Protein AF-A0A948E5P0-F1 (afdb_monomer)

Mean predicted aligned error: 10.44 Å

Nearest PDB structures (foldseek):
  8j07-assembly1_3  TM=1.935E-01  e=1.846E+00  Homo sapiens
  7n6g-assembly1_3Q  TM=1.524E-01  e=2.863E+00  Chlamydomonas reinhardtii
  7n6g-assembly1_3X  TM=1.829E-01  e=3.892E+00  Chlamydomonas reinhardtii

Foldseek 3Di:
DPPPPCPPAQDPVLLLVLLVQLLVCVVVVDDNLVSLLVSLVVLPPDPSSVLVSVLSVQLSVCVVVVDQSLVSSCVRNVDDDPLQNLLSLLCVLQVRSSVSSVVSSVLVVVVVVLVVVLVVLVVQLVVLLVVLVVVLVVLVVVLVVVPDPPPDDPDVVVVCVVVVVVVVLVVVVVVVVVVPPDDDDDDLDQLVLLSVLLVLLLSLLSCVVSVHDSLVSLVVPLPPQDPPDCVPDSNNVSSVLSNQLSVQLNVCVVVVDQSLVSCVVSVHDPLLSVLSVVCSVVVNPSVSSNVSSVVSNVVSVVSSVVCSVPSVVSSVVVSVVSVVVSVCVRVVVVVVVVVVVD

Solvent-accessible surface area (backbone atoms only — not comparable to full-atom values): 18492 Å² total; per-residue (Å²): 137,85,77,80,86,69,77,83,75,74,56,71,65,63,53,52,55,44,49,49,51,32,22,52,37,33,65,74,69,41,52,75,64,59,23,47,54,54,40,28,62,72,28,59,85,44,80,60,28,42,57,46,24,57,30,44,54,52,21,48,54,36,42,75,72,68,43,56,66,62,58,22,46,39,72,48,60,56,79,72,59,66,55,57,54,50,16,47,52,28,12,70,62,56,71,47,47,28,61,33,36,45,54,35,47,53,52,50,47,55,55,51,50,54,54,49,53,54,56,56,62,46,48,60,37,49,54,51,41,52,49,40,50,51,52,41,53,50,52,53,60,68,48,52,79,74,59,77,83,72,84,69,67,89,45,70,63,58,60,46,48,54,56,42,48,54,49,47,50,53,49,48,46,57,46,51,73,57,62,80,69,83,79,88,91,68,79,89,48,57,33,70,42,22,43,50,53,12,50,57,29,35,53,46,11,49,35,36,65,25,71,43,55,68,70,55,52,55,64,76,57,58,70,76,81,63,94,60,62,67,92,76,39,92,46,43,68,53,51,50,53,50,42,50,35,45,54,42,30,53,55,32,44,75,70,71,44,53,70,42,57,15,34,57,77,42,66,52,58,69,70,56,40,56,36,40,48,55,14,69,75,69,69,43,52,24,59,34,29,36,50,50,10,51,53,29,38,51,52,14,52,53,38,43,50,51,49,62,65,51,45,51,63,49,35,50,52,53,30,51,50,51,49,54,52,40,48,55,65,50,46,55,59,53,51,52,58,61,63,67,73,113

Radius of gyration: 28.09 Å; Cα contacts (8 Å, |Δi|>4): 286; chains: 1; bounding box: 69×45×89 Å

Sequence (342 aa):
MKTNLFRKTIRAASWREWMGQWAELLQSGMSVLDALVLSSELQCSNRQGKLLHEKLQRTAVFIQAGQNLQTAFRASCGTLPMPLEVALLCAQANGDLGTALQEQLQRWHTTSTATQTLARSLIYPGVVLTMAICCWVFLHHVSSPHVGHTQSTFGMAELLLVSGGIAFFLLLFIRLSRKQKTGLHTRFLLPNKAWLASNFYHVIACELNAGIDLMHCLRYRAMPLGRLPGRLNPNHGMQNTLNLLVAHIQKNLKQGMSLVQAMQHAQAPQFLIRQCQLAEQTGNLAHCFLLASKVYEMHARTAQQRLQNILPPLALSISALALAMAYQFTLAPLYSNLTGLS

Structure (mmCIF, N/CA/C/O backbone):
data_AF-A0A948E5P0-F1
#
_entry.id   AF-A0A948E5P0-F1
#
loop_
_atom_site.group_PDB
_atom_site.id
_atom_site.type_symbol
_atom_site.label_atom_id
_atom_site.label_alt_id
_atom_site.label_comp_id
_atom_site.label_asym_id
_atom_site.label_entity_id
_atom_site.label_seq_id
_atom_site.pdbx_PDB_ins_code
_atom_site.Cartn_x
_atom_site.Cartn_y
_atom_site.Cartn_z
_atom_site.occupancy
_atom_site.B_iso_or_equiv
_atom_site.auth_seq_id
_atom_site.auth_comp_id
_atom_site.auth_asym_id
_atom_site.auth_atom_id
_atom_site.pdbx_PDB_model_num
ATOM 1 N N . MET A 1 1 ? -37.634 -10.985 -14.114 1.00 35.88 1 MET A N 1
ATOM 2 C CA . MET A 1 1 ? -36.847 -9.997 -13.338 1.00 35.88 1 MET A CA 1
ATOM 3 C C . MET A 1 1 ? -35.353 -10.243 -13.546 1.00 35.88 1 MET A C 1
ATOM 5 O O . MET A 1 1 ? -34.770 -11.059 -12.851 1.00 35.88 1 MET A O 1
ATOM 9 N N . LYS A 1 2 ? -34.738 -9.588 -14.541 1.00 30.56 2 LYS A N 1
ATOM 10 C CA . LYS A 1 2 ? -33.278 -9.571 -14.739 1.00 30.56 2 LYS A CA 1
ATOM 11 C C . LYS A 1 2 ? -32.750 -8.286 -14.098 1.00 30.56 2 LYS A C 1
ATOM 13 O O . LYS A 1 2 ? -32.833 -7.221 -14.702 1.00 30.56 2 LYS A O 1
ATOM 18 N N . THR A 1 3 ? -32.313 -8.351 -12.845 1.00 37.00 3 THR A N 1
ATOM 19 C CA . THR A 1 3 ? -31.730 -7.197 -12.150 1.00 37.00 3 THR A CA 1
ATOM 20 C C . THR A 1 3 ? -30.327 -6.942 -12.692 1.00 37.00 3 THR A C 1
ATOM 22 O O . THR A 1 3 ? -29.457 -7.809 -12.686 1.00 37.00 3 THR A O 1
ATOM 25 N N . ASN A 1 4 ? -30.133 -5.736 -13.222 1.00 32.09 4 ASN A N 1
ATOM 26 C CA . ASN A 1 4 ? -28.890 -5.249 -13.803 1.00 32.09 4 ASN A CA 1
ATOM 27 C C . ASN A 1 4 ? -27.702 -5.415 -12.834 1.00 32.09 4 ASN A C 1
ATOM 29 O O . ASN A 1 4 ? -27.494 -4.610 -11.930 1.00 32.09 4 ASN A O 1
ATOM 33 N N . LEU A 1 5 ? -26.888 -6.443 -13.079 1.00 35.19 5 LEU A N 1
ATOM 34 C CA . LEU A 1 5 ? -25.655 -6.816 -12.372 1.00 35.19 5 LEU A CA 1
ATOM 35 C C . LEU A 1 5 ? -24.455 -5.886 -12.655 1.00 35.19 5 LEU A C 1
ATOM 37 O O . LEU A 1 5 ? -23.305 -6.269 -12.453 1.00 35.19 5 LEU A O 1
ATOM 41 N N . PHE A 1 6 ? -24.690 -4.638 -13.061 1.00 38.44 6 PHE A N 1
ATOM 42 C CA . PHE A 1 6 ? -23.653 -3.606 -13.091 1.00 38.44 6 PHE A CA 1
ATOM 43 C C . PHE A 1 6 ? -23.805 -2.719 -11.862 1.00 38.44 6 PHE A C 1
ATOM 45 O O . PHE A 1 6 ? -24.362 -1.621 -11.918 1.00 38.44 6 PHE A O 1
ATOM 52 N N . ARG A 1 7 ? -23.294 -3.193 -10.722 1.00 49.81 7 ARG A N 1
ATOM 53 C CA . ARG A 1 7 ? -23.082 -2.338 -9.551 1.00 49.81 7 ARG A CA 1
ATOM 54 C C . ARG A 1 7 ? -22.160 -1.204 -10.012 1.00 49.81 7 ARG A C 1
ATOM 56 O O . ARG A 1 7 ? -20.975 -1.439 -10.219 1.00 49.81 7 ARG A O 1
ATOM 63 N N . LYS A 1 8 ? -22.699 -0.003 -10.256 1.00 59.06 8 LYS A N 1
ATOM 64 C CA . LYS A 1 8 ? -21.913 1.172 -10.666 1.00 59.06 8 LYS A CA 1
ATOM 65 C C . LYS A 1 8 ? -20.873 1.447 -9.578 1.00 59.06 8 LYS A C 1
ATOM 67 O O . LYS A 1 8 ? -21.200 1.964 -8.510 1.00 59.06 8 LYS A O 1
ATOM 72 N N . THR A 1 9 ? -19.636 1.027 -9.818 1.00 68.81 9 THR A N 1
ATOM 73 C CA . THR A 1 9 ? -18.517 1.215 -8.897 1.00 68.81 9 THR A CA 1
ATOM 74 C C . THR A 1 9 ? -18.029 2.654 -9.001 1.00 68.81 9 THR A C 1
ATOM 76 O O . THR A 1 9 ? -17.688 3.120 -10.089 1.00 68.81 9 THR A O 1
ATOM 79 N N . ILE A 1 10 ? -18.004 3.361 -7.875 1.00 81.50 10 ILE A N 1
ATOM 80 C CA . ILE A 1 10 ? -17.462 4.721 -7.778 1.00 81.50 10 ILE A CA 1
ATOM 81 C C . ILE A 1 10 ? -15.942 4.649 -7.984 1.00 81.50 10 ILE A C 1
ATOM 83 O O . ILE A 1 10 ? -15.297 3.725 -7.482 1.00 81.50 10 ILE A O 1
ATOM 87 N N . ARG A 1 11 ? -15.355 5.588 -8.742 1.00 85.38 11 ARG A N 1
ATOM 88 C CA . ARG A 1 11 ? -13.898 5.605 -8.952 1.00 85.38 11 ARG A CA 1
ATOM 89 C C . ARG A 1 11 ? -13.168 5.934 -7.652 1.00 85.38 11 ARG A C 1
ATOM 91 O O . ARG A 1 11 ? -13.631 6.724 -6.837 1.00 85.38 11 ARG A O 1
ATOM 98 N N . ALA A 1 12 ? -11.965 5.383 -7.526 1.00 85.50 12 ALA A N 1
ATOM 99 C CA . ALA A 1 12 ? -11.031 5.666 -6.438 1.00 85.50 12 ALA A CA 1
ATOM 100 C C . ALA A 1 12 ? -10.757 7.172 -6.239 1.00 85.50 12 ALA A C 1
ATOM 102 O O . ALA A 1 12 ? -10.634 7.621 -5.106 1.00 85.50 12 ALA A O 1
ATOM 103 N N . ALA A 1 13 ? -10.689 7.951 -7.327 1.00 86.56 13 ALA A N 1
ATOM 104 C CA . ALA A 1 13 ? -10.428 9.391 -7.262 1.00 86.56 13 ALA A CA 1
ATOM 105 C C . ALA A 1 13 ? -11.524 10.154 -6.497 1.00 86.56 13 ALA A C 1
ATOM 107 O O . ALA A 1 13 ? -11.196 10.869 -5.558 1.00 86.56 13 ALA A O 1
ATOM 108 N N . SER A 1 14 ? -12.800 9.915 -6.824 1.00 89.56 14 SER A N 1
ATOM 109 C CA . SER A 1 14 ? -13.938 10.569 -6.162 1.00 89.56 14 SER A CA 1
ATOM 110 C C . SER A 1 14 ? -14.024 10.222 -4.676 1.00 89.56 14 SER A C 1
ATOM 112 O O . SER A 1 14 ? -14.294 11.090 -3.857 1.00 89.56 14 SER A O 1
ATOM 114 N N . TRP A 1 15 ? -13.730 8.968 -4.313 1.00 91.50 15 TRP A N 1
ATOM 115 C CA . TRP A 1 15 ? -13.653 8.556 -2.908 1.00 91.50 15 TRP A CA 1
ATOM 116 C C . TRP A 1 15 ? -12.582 9.309 -2.129 1.00 91.50 15 TRP A C 1
ATOM 118 O O . TRP A 1 15 ? -12.829 9.717 -1.002 1.00 91.50 15 TRP A O 1
ATOM 128 N N . ARG A 1 16 ? -11.396 9.473 -2.717 1.00 91.75 16 ARG A N 1
ATOM 129 C CA . ARG A 1 16 ? -10.275 10.168 -2.082 1.00 91.75 16 ARG A CA 1
ATOM 130 C C . ARG A 1 16 ? -10.549 11.665 -1.931 1.00 91.75 16 ARG A C 1
ATOM 132 O O . ARG A 1 16 ? -10.252 12.217 -0.883 1.00 91.75 16 ARG A O 1
ATOM 139 N N . GLU A 1 17 ? -11.121 12.300 -2.953 1.00 91.25 17 GLU A N 1
ATOM 140 C CA . GLU A 1 17 ? -11.518 13.715 -2.903 1.00 91.25 17 GLU A CA 1
ATOM 141 C C . GLU A 1 17 ? -12.550 13.960 -1.797 1.00 91.25 17 GLU A C 1
ATOM 143 O O . GLU A 1 17 ? -12.335 14.809 -0.936 1.00 91.25 17 GLU A O 1
ATOM 148 N N . TRP A 1 18 ? -13.621 13.159 -1.767 1.00 94.25 18 TRP A N 1
ATOM 149 C CA . TRP A 1 18 ? -14.633 13.227 -0.711 1.00 94.25 18 TRP A CA 1
ATOM 150 C C . TRP A 1 18 ? -14.044 12.977 0.682 1.00 94.25 18 TRP A C 1
ATOM 152 O O . TRP A 1 18 ? -14.300 13.736 1.612 1.00 94.25 18 TRP A O 1
ATOM 162 N N . MET A 1 19 ? -13.240 11.919 0.826 1.00 94.69 19 MET A N 1
ATOM 163 C CA . MET A 1 19 ? -12.606 11.555 2.095 1.00 94.69 19 MET A CA 1
ATOM 164 C C . MET A 1 19 ? -11.737 12.695 2.637 1.00 94.69 19 MET A C 1
ATOM 166 O O . MET A 1 19 ? -11.706 12.893 3.846 1.00 94.69 19 MET A O 1
ATOM 170 N N . GLY A 1 20 ? -11.069 13.454 1.761 1.00 94.50 20 GLY A N 1
ATOM 171 C CA . GLY A 1 20 ? -10.296 14.639 2.141 1.00 94.50 20 GLY A CA 1
ATOM 172 C C . GLY A 1 20 ? -11.167 15.744 2.715 1.00 94.50 20 GLY A C 1
ATOM 173 O O . GLY A 1 20 ? -10.900 16.207 3.818 1.00 94.50 20 GLY A O 1
ATOM 174 N N . GLN A 1 21 ? -12.247 16.090 2.013 1.00 94.69 21 GLN A N 1
ATOM 175 C CA . GLN A 1 21 ? -13.214 17.091 2.477 1.00 94.69 21 GLN A CA 1
ATOM 176 C C . GLN A 1 21 ? -13.825 16.689 3.824 1.00 94.69 21 GLN A C 1
ATOM 178 O O . GLN A 1 21 ? -13.919 17.500 4.737 1.00 94.69 21 GLN A O 1
ATOM 183 N N . TRP A 1 22 ? -14.206 15.420 3.976 1.00 95.75 22 TRP A N 1
ATOM 184 C CA . TRP A 1 22 ? -14.780 14.925 5.223 1.00 95.75 22 TRP A CA 1
ATOM 185 C C . TRP A 1 22 ? -13.774 14.949 6.381 1.00 95.75 22 TRP A C 1
ATOM 187 O O . TRP A 1 22 ? -14.119 15.380 7.478 1.00 95.75 22 TRP A O 1
ATOM 197 N N . ALA A 1 23 ? -12.521 14.549 6.138 1.00 95.44 23 ALA A N 1
ATOM 198 C CA . ALA A 1 23 ? -11.463 14.589 7.146 1.00 95.44 23 ALA A CA 1
ATOM 199 C C . ALA A 1 23 ? -11.140 16.019 7.613 1.00 95.44 23 ALA A C 1
ATOM 201 O O . ALA A 1 23 ? -10.837 16.213 8.787 1.00 95.44 23 ALA A O 1
ATOM 202 N N . GLU A 1 24 ? -11.196 17.005 6.717 1.00 94.31 24 GLU A N 1
ATOM 203 C CA . GLU A 1 24 ? -10.949 18.418 7.032 1.00 94.31 24 GLU A CA 1
ATOM 204 C C . GLU A 1 24 ? -12.065 19.016 7.902 1.00 94.31 24 GLU A C 1
ATOM 206 O O . GLU A 1 24 ? -11.782 19.637 8.924 1.00 94.31 24 GLU A O 1
ATOM 211 N N . LEU A 1 25 ? -13.331 18.736 7.572 1.00 95.62 25 LEU A N 1
ATOM 212 C CA . LEU A 1 25 ? -14.488 19.154 8.378 1.00 95.62 25 LEU A CA 1
ATOM 213 C C . LEU A 1 25 ? -14.485 18.508 9.775 1.00 95.62 25 LEU A C 1
ATOM 215 O O . LEU A 1 25 ? -14.814 19.144 10.773 1.00 95.62 25 LEU A O 1
ATOM 219 N N . LEU A 1 26 ? -14.085 17.239 9.870 1.00 94.75 26 LEU A N 1
ATOM 220 C CA . LEU A 1 26 ? -13.931 16.566 11.163 1.00 94.75 26 LEU A CA 1
ATOM 221 C C . LEU A 1 26 ? -12.812 17.195 12.004 1.00 94.75 26 LEU A C 1
ATOM 223 O O . LEU A 1 26 ? -12.979 17.377 13.207 1.00 94.75 26 LEU A O 1
ATOM 227 N N . GLN A 1 27 ? -11.690 17.563 11.380 1.00 92.44 27 GLN A N 1
ATOM 228 C CA . GLN A 1 27 ? -10.587 18.252 12.060 1.00 92.44 27 GLN A CA 1
ATOM 229 C C . GLN A 1 27 ? -10.965 19.659 12.531 1.00 92.44 27 GLN A C 1
ATOM 231 O O . GLN A 1 27 ? -10.434 20.113 13.541 1.00 92.44 27 GLN A O 1
ATOM 236 N N . SER A 1 28 ? -11.908 20.335 11.864 1.00 94.44 28 SER A N 1
ATOM 237 C CA . SER A 1 28 ? -12.448 21.613 12.343 1.00 94.44 28 SER A CA 1
ATOM 238 C C . SER A 1 28 ? -13.422 21.465 13.521 1.00 94.44 28 SER A C 1
ATOM 240 O O . SER A 1 28 ? -14.040 22.446 13.926 1.00 94.44 28 SER A O 1
ATOM 242 N N . GLY A 1 29 ? -13.586 20.255 14.070 1.00 91.81 29 GLY A N 1
ATOM 243 C CA . GLY A 1 29 ? -14.429 19.981 15.234 1.00 91.81 29 GLY A CA 1
ATOM 244 C C . GLY A 1 29 ? -15.909 19.773 14.913 1.00 91.81 29 GLY A C 1
ATOM 245 O O . GLY A 1 29 ? -16.727 19.752 15.831 1.00 91.81 29 GLY A O 1
ATOM 246 N N . MET A 1 30 ? -16.283 19.618 13.636 1.00 94.44 30 MET A N 1
ATOM 247 C CA . MET A 1 30 ? -17.667 19.296 13.279 1.00 94.44 30 MET A CA 1
ATOM 248 C C . MET A 1 30 ? -18.040 17.879 13.722 1.00 94.44 30 MET A C 1
ATOM 250 O O . MET A 1 30 ? -17.213 16.964 13.716 1.00 94.44 30 MET A O 1
ATOM 254 N N . SER A 1 31 ? -19.319 17.676 14.049 1.00 93.25 31 SER A N 1
ATOM 255 C CA . SER A 1 31 ? -19.832 16.342 14.357 1.00 93.25 31 SER A CA 1
ATOM 256 C C . SER A 1 31 ? -19.718 15.415 13.139 1.00 93.25 31 SER A C 1
ATOM 258 O O . SER A 1 31 ? -19.781 15.853 11.987 1.00 93.25 31 SER A O 1
ATOM 260 N N . VAL A 1 32 ? -19.581 14.106 13.381 1.00 92.88 32 VAL A N 1
ATOM 261 C CA . VAL A 1 32 ? -19.418 13.104 12.310 1.00 92.88 32 VAL A CA 1
ATOM 262 C C . VAL A 1 32 ? -20.564 13.142 11.306 1.00 92.88 32 VAL A C 1
ATOM 264 O O . VAL A 1 32 ? -20.336 13.016 10.100 1.00 92.88 32 VAL A O 1
ATOM 267 N N . LEU A 1 33 ? -21.785 13.328 11.806 1.00 94.06 33 LEU A N 1
ATOM 268 C CA . LEU A 1 33 ? -22.988 13.375 10.993 1.00 94.06 33 LEU A CA 1
ATOM 269 C C . LEU A 1 33 ? -23.052 14.664 10.164 1.00 94.06 33 LEU A C 1
ATOM 271 O O . LEU A 1 33 ? -23.250 14.581 8.953 1.00 94.06 33 LEU A O 1
ATOM 275 N N . ASP A 1 34 ? -22.821 15.825 10.780 1.00 94.94 34 ASP A N 1
ATOM 276 C CA . ASP A 1 34 ? -22.897 17.119 10.087 1.00 94.94 34 ASP A CA 1
ATOM 277 C C . ASP A 1 34 ? -21.798 17.245 9.028 1.00 94.94 34 ASP A C 1
ATOM 279 O O . ASP A 1 34 ? -22.058 17.643 7.891 1.00 94.94 34 ASP A O 1
ATOM 283 N N . ALA A 1 35 ? -20.577 16.812 9.358 1.00 95.19 35 ALA A N 1
ATOM 284 C CA . ALA A 1 35 ? -19.467 16.751 8.413 1.00 95.19 35 ALA A CA 1
ATOM 285 C C . ALA A 1 35 ? -19.773 15.816 7.229 1.00 95.19 35 ALA A C 1
ATOM 287 O O . ALA A 1 35 ? -19.382 16.089 6.090 1.00 95.19 35 ALA A O 1
ATOM 288 N N . LEU A 1 36 ? -20.474 14.703 7.468 1.00 94.25 36 LEU A N 1
ATOM 289 C CA . LEU A 1 36 ? -20.851 13.755 6.419 1.00 94.25 36 LEU A CA 1
ATOM 290 C C . LEU A 1 36 ? -21.933 14.327 5.497 1.00 94.25 36 LEU A C 1
ATOM 292 O O . LEU A 1 36 ? -21.820 14.185 4.280 1.00 94.25 36 LEU A O 1
ATOM 296 N N . VAL A 1 37 ? -22.948 14.991 6.052 1.00 94.25 37 VAL A N 1
ATOM 297 C CA . VAL A 1 37 ? -24.002 15.644 5.262 1.00 94.25 37 VAL A CA 1
ATOM 298 C C . VAL A 1 37 ? -23.400 16.763 4.412 1.00 94.25 37 VAL A C 1
ATOM 300 O O . VAL A 1 37 ? -23.534 16.718 3.188 1.00 94.25 37 VAL A O 1
ATOM 303 N N . LEU A 1 38 ? -22.629 17.672 5.015 1.00 94.88 38 LEU A N 1
ATOM 304 C CA . LEU A 1 38 ? -22.013 18.797 4.307 1.00 94.88 38 LEU A CA 1
ATOM 305 C C . LEU A 1 38 ? -21.035 18.321 3.221 1.00 94.88 38 LEU A C 1
ATOM 307 O O . LEU A 1 38 ? -21.136 18.732 2.066 1.00 94.88 38 LEU A O 1
ATOM 311 N N . SER A 1 39 ? -20.131 17.384 3.538 1.00 93.56 39 SER A N 1
ATOM 312 C CA . SER A 1 39 ? -19.211 16.826 2.531 1.00 93.56 39 SER A CA 1
ATOM 313 C C . SER A 1 39 ? -19.936 16.083 1.406 1.00 93.56 39 SER A C 1
ATOM 315 O O . SER A 1 39 ? -19.437 16.035 0.280 1.00 93.56 39 SER A O 1
ATOM 317 N N . SER A 1 40 ? -21.116 15.513 1.672 1.00 92.06 40 SER A N 1
ATOM 318 C CA . SER A 1 40 ? -21.929 14.890 0.631 1.00 92.06 40 SER A CA 1
ATOM 319 C C . SER A 1 40 ? -22.537 15.924 -0.317 1.00 92.06 40 SER A C 1
ATOM 321 O O . SER A 1 40 ? -22.598 15.664 -1.517 1.00 92.06 40 SER A O 1
ATOM 323 N N . GLU A 1 41 ? -22.972 17.090 0.168 1.00 91.25 41 GLU A N 1
ATOM 324 C CA . GLU A 1 41 ? -23.563 18.155 -0.658 1.00 91.25 41 GLU A CA 1
ATOM 325 C C . GLU A 1 41 ? -22.544 18.740 -1.644 1.00 91.25 41 GLU A C 1
ATOM 327 O O . GLU A 1 41 ? -22.861 18.970 -2.816 1.00 91.25 41 GLU A O 1
ATOM 332 N N . LEU A 1 42 ? -21.282 18.852 -1.219 1.00 88.25 42 LEU A N 1
ATOM 333 C CA . LEU A 1 42 ? -20.172 19.302 -2.065 1.00 88.25 42 LEU A CA 1
ATOM 334 C C . LEU A 1 42 ? -19.905 18.377 -3.276 1.00 88.25 42 LEU A C 1
ATOM 336 O O . LEU A 1 42 ? -19.283 18.795 -4.253 1.00 88.25 42 LEU A O 1
ATOM 340 N N . GLN A 1 43 ? -20.397 17.131 -3.271 1.00 85.25 43 GLN A N 1
ATOM 341 C CA . GLN A 1 43 ? -20.165 16.137 -4.334 1.00 85.25 43 GLN A CA 1
ATOM 342 C C . GLN A 1 43 ? -21.106 16.272 -5.554 1.00 85.25 43 GLN A C 1
ATOM 344 O O . GLN A 1 43 ? -21.029 15.470 -6.488 1.00 85.25 43 GLN A O 1
ATOM 349 N N . CYS A 1 44 ? -21.991 17.271 -5.617 1.00 74.88 44 CYS A N 1
ATOM 350 C CA . CYS A 1 44 ? -23.066 17.320 -6.624 1.00 74.88 44 CYS A CA 1
ATOM 351 C C . CYS A 1 44 ? -22.634 17.618 -8.078 1.00 74.88 4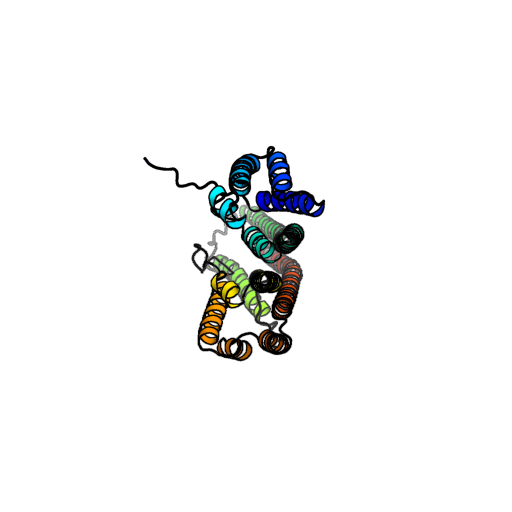4 CYS A C 1
ATOM 353 O O . CYS A 1 44 ? -23.425 17.411 -9.003 1.00 74.88 44 CYS A O 1
ATOM 355 N N . SER A 1 45 ? -21.397 18.072 -8.311 1.00 76.81 45 SER A N 1
ATOM 356 C CA . SER A 1 45 ? -20.941 18.525 -9.638 1.00 76.81 45 SER A CA 1
ATOM 357 C C . SER A 1 45 ? -20.825 17.392 -10.672 1.00 76.81 45 SER A C 1
ATOM 359 O O . SER A 1 45 ? -21.273 17.516 -11.813 1.00 76.81 45 SER A O 1
ATOM 361 N N . ASN A 1 46 ? -20.277 16.236 -10.282 1.00 82.19 46 ASN A N 1
ATOM 362 C CA . ASN A 1 46 ? -19.938 15.162 -11.221 1.00 82.19 46 ASN A CA 1
ATOM 363 C C . ASN A 1 46 ? -20.943 13.994 -11.160 1.00 82.19 46 ASN A C 1
ATOM 365 O O . ASN A 1 46 ? -21.486 13.687 -10.101 1.00 82.19 46 ASN A O 1
ATOM 369 N N . ARG A 1 47 ? -21.149 13.250 -12.261 1.00 83.75 47 ARG A N 1
ATOM 370 C CA . ARG A 1 47 ? -22.077 12.092 -12.308 1.00 83.75 47 ARG A CA 1
ATOM 371 C C . ARG A 1 47 ? -21.749 11.030 -11.251 1.00 83.75 47 ARG A C 1
ATOM 373 O O . ARG A 1 47 ? -22.652 10.391 -10.719 1.00 83.75 47 ARG A O 1
ATOM 380 N N . GLN A 1 48 ? -20.462 10.826 -10.967 1.00 83.62 48 GLN A N 1
ATOM 381 C CA . GLN A 1 48 ? -20.014 9.907 -9.914 1.00 83.62 48 GLN A CA 1
ATOM 382 C C . GLN A 1 48 ? -20.199 10.485 -8.510 1.00 83.62 48 GLN A C 1
ATOM 384 O O . GLN A 1 48 ? -20.534 9.732 -7.601 1.00 83.62 48 GLN A O 1
ATOM 389 N N . GLY A 1 49 ? -20.038 11.800 -8.362 1.00 84.25 49 GLY A N 1
ATOM 390 C CA . GLY A 1 49 ? -20.287 12.509 -7.113 1.00 84.25 49 GLY A CA 1
ATOM 391 C C . GLY A 1 49 ? -21.770 12.499 -6.736 1.00 84.25 49 GLY A C 1
ATOM 392 O O . GLY A 1 49 ? -22.090 12.189 -5.600 1.00 84.25 49 GLY A O 1
ATOM 393 N N . LYS A 1 50 ? -22.691 12.642 -7.703 1.00 86.81 50 LYS A N 1
ATOM 394 C CA . LYS A 1 50 ? -24.141 12.470 -7.471 1.00 86.81 50 LYS A CA 1
ATOM 395 C C . LYS A 1 50 ? -24.501 11.075 -6.939 1.00 86.81 50 LYS A C 1
ATOM 397 O O . LYS A 1 50 ? -25.296 10.951 -6.016 1.00 86.81 50 LYS A O 1
ATOM 402 N N . LEU A 1 51 ? -23.887 10.020 -7.489 1.00 88.25 51 LEU A N 1
ATOM 403 C CA . LEU A 1 51 ? -24.070 8.648 -6.991 1.00 88.25 51 LEU A CA 1
ATOM 404 C C . LEU A 1 51 ? -23.492 8.467 -5.578 1.00 88.25 51 LEU A C 1
ATOM 406 O O . LEU A 1 51 ? -24.035 7.703 -4.782 1.00 88.25 51 LEU A O 1
ATOM 410 N N . LEU A 1 52 ? -22.360 9.115 -5.291 1.00 88.81 52 LEU A N 1
ATOM 411 C CA . LEU A 1 52 ? -21.745 9.082 -3.969 1.00 88.81 52 LEU A CA 1
ATOM 412 C C . LEU A 1 52 ? -22.614 9.837 -2.953 1.00 88.81 52 LEU A C 1
ATOM 414 O O . LEU A 1 52 ? -22.919 9.271 -1.913 1.00 88.81 52 LEU A O 1
ATOM 418 N N . HIS A 1 53 ? -23.087 11.035 -3.293 1.00 91.50 53 HIS A N 1
ATOM 419 C CA . HIS A 1 53 ? -24.012 11.845 -2.501 1.00 91.50 53 HIS A CA 1
ATOM 420 C C . HIS A 1 53 ? -25.252 11.048 -2.078 1.00 91.50 53 HIS A C 1
ATOM 422 O O . HIS A 1 53 ? -25.519 10.930 -0.887 1.00 91.50 53 HIS A O 1
ATOM 428 N N . GLU A 1 54 ? -25.940 10.397 -3.022 1.00 91.06 54 GLU A N 1
ATOM 429 C CA . GLU A 1 54 ? -27.121 9.573 -2.722 1.00 91.06 54 GLU A CA 1
ATOM 430 C C . GLU A 1 54 ? -26.809 8.462 -1.701 1.00 91.06 54 GLU A C 1
ATOM 432 O O . GLU A 1 54 ? -27.578 8.197 -0.776 1.00 91.06 54 GLU A O 1
ATOM 437 N N . LYS A 1 55 ? -25.653 7.804 -1.838 1.00 91.94 55 LYS A N 1
ATOM 438 C CA . LYS A 1 55 ? -25.227 6.753 -0.906 1.00 91.94 55 LYS A CA 1
ATOM 439 C C . LYS A 1 55 ? -24.820 7.306 0.458 1.00 91.94 55 LYS A C 1
ATOM 441 O O . LYS A 1 55 ? -25.082 6.660 1.472 1.00 91.94 55 LYS A O 1
ATOM 446 N N . LEU A 1 56 ? -24.183 8.470 0.499 1.00 92.94 56 LEU A N 1
ATOM 447 C CA . LEU A 1 56 ? -23.790 9.130 1.740 1.00 92.94 56 LEU A CA 1
ATOM 448 C C . LEU A 1 56 ? -25.011 9.632 2.506 1.00 92.94 56 LEU A C 1
ATOM 450 O O . LEU A 1 56 ? -25.099 9.364 3.696 1.00 92.94 56 LEU A O 1
ATOM 454 N N . GLN A 1 57 ? -26.007 10.217 1.838 1.00 93.25 57 GLN A N 1
ATOM 455 C CA . GLN A 1 57 ? -27.271 10.596 2.478 1.00 93.25 57 GLN A CA 1
ATOM 456 C C . GLN A 1 57 ? -27.975 9.395 3.119 1.00 93.25 57 GLN A C 1
ATOM 458 O O . GLN A 1 57 ? -28.388 9.461 4.273 1.00 93.25 57 GLN A O 1
ATOM 463 N N . ARG A 1 58 ? -28.036 8.248 2.428 1.00 92.94 58 ARG A N 1
ATOM 464 C CA . ARG A 1 58 ? -28.552 7.002 3.028 1.00 92.94 58 ARG A CA 1
ATOM 465 C C . ARG A 1 58 ? -27.731 6.562 4.242 1.00 92.94 58 ARG A C 1
ATOM 467 O O . ARG A 1 58 ? -28.285 6.088 5.226 1.00 92.94 58 ARG A O 1
ATOM 474 N N . THR A 1 59 ? -26.413 6.741 4.184 1.00 93.94 59 THR A N 1
ATOM 475 C CA . THR A 1 59 ? -25.515 6.447 5.309 1.00 93.94 59 THR A CA 1
ATOM 476 C C . THR A 1 59 ? -25.794 7.373 6.493 1.00 93.94 59 THR A C 1
ATOM 478 O O . THR A 1 59 ? -25.849 6.886 7.617 1.00 93.94 59 THR A O 1
ATOM 481 N N . ALA A 1 60 ? -26.055 8.662 6.254 1.00 94.12 60 ALA A N 1
ATOM 482 C CA . ALA A 1 60 ? -26.443 9.622 7.285 1.00 94.12 60 ALA A CA 1
ATOM 483 C C . ALA A 1 60 ? -27.717 9.177 8.018 1.00 94.12 60 ALA A C 1
ATOM 485 O O . ALA A 1 60 ? -27.739 9.173 9.244 1.00 94.12 60 ALA A O 1
ATOM 486 N N . VAL A 1 61 ? -28.731 8.707 7.281 1.00 95.00 61 VAL A N 1
ATOM 487 C CA . VAL A 1 61 ? -29.979 8.178 7.863 1.00 95.00 61 VAL A CA 1
ATOM 488 C C . VAL A 1 61 ? -29.711 6.967 8.765 1.00 95.00 61 VAL A C 1
ATOM 490 O O . VAL A 1 61 ? -30.255 6.879 9.862 1.00 95.00 61 VAL A O 1
ATOM 493 N N . PHE A 1 62 ? -28.839 6.041 8.352 1.00 94.12 62 PHE A N 1
ATOM 494 C CA . PHE A 1 62 ? -28.482 4.887 9.187 1.00 94.12 62 PHE A CA 1
ATOM 495 C C . PHE A 1 62 ? -27.696 5.272 10.446 1.00 94.12 62 PHE A C 1
ATOM 497 O O . PHE A 1 62 ? -27.912 4.679 11.501 1.00 94.12 62 PHE A O 1
ATOM 504 N N . ILE A 1 63 ? -26.812 6.269 10.352 1.00 93.94 63 ILE A N 1
ATOM 505 C CA . ILE A 1 63 ? -26.070 6.792 11.508 1.00 93.94 63 ILE A CA 1
ATOM 506 C C . ILE A 1 63 ? -27.026 7.503 12.475 1.00 93.94 63 ILE A C 1
ATOM 508 O O . ILE A 1 63 ? -26.950 7.271 13.677 1.00 93.94 63 ILE A O 1
ATOM 512 N N . GLN A 1 64 ? -27.968 8.306 11.965 1.00 93.81 64 GLN A N 1
ATOM 513 C CA . GLN A 1 64 ? -29.026 8.941 12.767 1.00 93.81 64 GLN A CA 1
ATOM 514 C C . GLN A 1 64 ? -29.903 7.911 13.485 1.00 93.81 64 GLN A C 1
ATOM 516 O O . GLN A 1 64 ? -30.308 8.132 14.621 1.00 93.81 64 GLN A O 1
ATOM 521 N N . ALA A 1 65 ? -30.145 6.759 12.855 1.00 93.69 65 ALA A N 1
ATOM 522 C CA . ALA A 1 65 ? -30.849 5.632 13.463 1.00 93.69 65 ALA A CA 1
ATOM 523 C C . ALA A 1 65 ? -30.021 4.873 14.527 1.00 93.69 65 ALA A C 1
ATOM 525 O O . ALA A 1 65 ? -30.487 3.863 15.051 1.00 93.69 65 ALA A O 1
ATOM 526 N N . GLY A 1 66 ? -28.798 5.318 14.838 1.00 91.62 66 GLY A N 1
ATOM 527 C CA . GLY A 1 66 ? -27.938 4.734 15.869 1.00 91.62 66 GLY A CA 1
ATOM 528 C C . GLY A 1 66 ? -27.114 3.527 15.413 1.00 91.62 66 GLY A C 1
ATOM 529 O O . GLY A 1 66 ? -26.543 2.825 16.247 1.00 91.62 66 GLY A O 1
ATOM 530 N N . GLN A 1 67 ? -27.031 3.247 14.107 1.00 92.19 67 GLN A N 1
ATOM 531 C CA . GLN A 1 67 ? -26.167 2.172 13.618 1.00 92.19 67 GLN A CA 1
ATOM 532 C C . GLN A 1 67 ? -24.687 2.546 13.735 1.00 92.19 67 GLN A C 1
ATOM 534 O O . GLN A 1 67 ? -24.291 3.697 13.556 1.00 92.19 67 GLN A O 1
ATOM 539 N N . ASN A 1 68 ? -23.841 1.535 13.942 1.00 91.88 68 ASN A N 1
ATOM 540 C CA . ASN A 1 68 ? -22.395 1.706 13.880 1.00 91.88 68 ASN A CA 1
ATOM 541 C C . ASN A 1 68 ? -21.980 2.223 12.490 1.00 91.88 68 ASN A C 1
ATOM 543 O O . ASN A 1 68 ? -22.386 1.672 11.459 1.00 91.88 68 ASN A O 1
ATOM 547 N N . LEU A 1 69 ? -21.114 3.237 12.482 1.00 90.19 69 LEU A N 1
ATOM 548 C CA . LEU A 1 69 ? -20.539 3.879 11.306 1.00 90.19 69 LEU A CA 1
ATOM 549 C C . LEU A 1 69 ? -20.087 2.869 10.237 1.00 90.19 69 LEU A C 1
ATOM 551 O O . LEU A 1 69 ? -20.498 2.962 9.081 1.00 90.19 69 LEU A O 1
ATOM 555 N N . GLN A 1 70 ? -19.325 1.837 10.611 1.00 90.69 70 GLN A N 1
ATOM 556 C CA . GLN A 1 70 ? -18.868 0.816 9.660 1.00 90.69 70 GLN A CA 1
ATOM 557 C C . GLN A 1 70 ? -20.018 0.073 8.978 1.00 90.69 70 GLN A C 1
ATOM 559 O O . GLN A 1 70 ? -20.005 -0.152 7.763 1.00 90.69 70 GLN A O 1
ATOM 564 N N . THR A 1 71 ? -21.013 -0.330 9.769 1.00 90.62 71 THR A N 1
ATOM 565 C CA . THR A 1 71 ? -22.166 -1.091 9.282 1.00 90.62 71 THR A CA 1
ATOM 566 C C . THR A 1 71 ? -23.062 -0.234 8.395 1.00 90.62 71 THR A C 1
ATOM 568 O O . THR A 1 71 ? -23.454 -0.696 7.323 1.00 90.62 71 THR A O 1
ATOM 571 N N . ALA A 1 72 ? -23.268 1.035 8.759 1.00 93.19 72 ALA A N 1
ATOM 572 C CA . ALA A 1 72 ? -24.014 2.008 7.967 1.00 93.19 72 ALA A CA 1
ATOM 573 C C . ALA A 1 72 ? -23.366 2.224 6.587 1.00 93.19 72 ALA A C 1
ATOM 575 O O . ALA A 1 72 ? -24.034 2.154 5.551 1.00 93.19 72 ALA A O 1
ATOM 576 N N . PHE A 1 73 ? -22.039 2.402 6.546 1.00 92.62 73 PHE A N 1
ATOM 577 C CA . PHE A 1 73 ? -21.301 2.558 5.290 1.00 92.62 73 PHE A CA 1
ATOM 578 C C . PHE A 1 73 ? -21.365 1.300 4.416 1.00 92.62 73 PHE A C 1
ATOM 580 O O . PHE A 1 73 ? -21.543 1.399 3.197 1.00 92.62 73 PHE A O 1
ATOM 587 N N . ARG A 1 74 ? -21.251 0.102 5.005 1.00 89.69 74 ARG A N 1
ATOM 588 C CA . ARG A 1 74 ? -21.381 -1.156 4.250 1.00 89.69 74 ARG A CA 1
ATOM 589 C C . ARG A 1 74 ? -22.796 -1.368 3.711 1.00 89.69 74 ARG A C 1
ATOM 591 O O . ARG A 1 74 ? -22.921 -1.822 2.573 1.00 89.69 74 ARG A O 1
ATOM 598 N N . ALA A 1 75 ? -23.831 -1.005 4.468 1.00 89.88 75 ALA A N 1
ATOM 599 C CA . ALA A 1 75 ? -25.225 -1.119 4.041 1.00 89.88 75 ALA A CA 1
ATOM 600 C C . ALA A 1 75 ? -25.525 -0.233 2.817 1.00 89.88 75 ALA A C 1
ATOM 602 O O . ALA A 1 75 ? -26.077 -0.710 1.824 1.00 89.88 75 ALA A O 1
ATOM 603 N N . SER A 1 76 ? -25.088 1.029 2.838 1.00 88.69 76 SER A N 1
ATOM 604 C CA . SER A 1 76 ? -25.358 1.987 1.756 1.00 88.69 76 SER A CA 1
ATOM 605 C C . SER A 1 76 ? -24.439 1.823 0.543 1.00 88.69 76 SER A C 1
ATOM 607 O O . SER A 1 76 ? -24.882 1.843 -0.611 1.00 88.69 76 SER A O 1
ATOM 609 N N . CYS A 1 77 ? -23.130 1.684 0.775 1.00 83.62 77 CYS A N 1
ATOM 610 C CA . CYS A 1 77 ? -22.128 1.724 -0.292 1.00 83.62 77 CYS A CA 1
ATOM 611 C C . CYS A 1 77 ? -21.770 0.338 -0.827 1.00 83.62 77 CYS A C 1
ATOM 613 O O . CYS A 1 77 ? -21.389 0.216 -2.002 1.00 83.62 77 CYS A O 1
ATOM 615 N N . GLY A 1 78 ? -21.934 -0.704 -0.009 1.00 82.75 78 GLY A N 1
ATOM 616 C CA . GLY A 1 78 ? -21.591 -2.074 -0.349 1.00 82.75 78 GLY A CA 1
ATOM 617 C C . GLY A 1 78 ? -20.097 -2.357 -0.252 1.00 82.75 78 GLY A C 1
ATOM 618 O O . GLY A 1 78 ? -19.615 -2.844 0.760 1.00 82.75 78 GLY A O 1
ATOM 619 N N . THR A 1 79 ? -19.368 -2.099 -1.340 1.00 81.81 79 THR A N 1
ATOM 620 C CA . THR A 1 79 ? -17.905 -2.249 -1.393 1.00 81.81 79 THR A CA 1
ATOM 621 C C . THR A 1 79 ? -17.246 -0.920 -1.059 1.00 81.81 79 THR A C 1
ATOM 623 O O . THR A 1 79 ? -17.365 0.029 -1.840 1.00 81.81 79 THR A O 1
ATOM 626 N N . LEU A 1 80 ? -16.551 -0.865 0.073 1.00 85.56 80 LEU A N 1
ATOM 627 C CA . LEU A 1 80 ? -15.807 0.310 0.512 1.00 85.56 80 LEU A CA 1
ATOM 628 C C . LEU A 1 80 ? -14.359 0.249 -0.001 1.00 85.56 80 LEU A C 1
ATOM 630 O O . LEU A 1 80 ? -13.797 -0.842 -0.122 1.00 85.56 80 LEU A O 1
ATOM 634 N N . PRO A 1 81 ? -13.736 1.396 -0.321 1.00 88.56 81 PRO A N 1
ATOM 635 C CA . PRO A 1 81 ? -12.293 1.457 -0.500 1.00 88.56 81 PRO A CA 1
ATOM 636 C C . PRO A 1 81 ? -11.589 1.060 0.795 1.00 88.56 81 PRO A C 1
ATOM 638 O O . PRO A 1 81 ? -11.963 1.519 1.872 1.00 88.56 81 PRO A O 1
ATOM 641 N N . MET A 1 82 ? -10.525 0.272 0.671 1.00 86.56 82 MET A N 1
ATOM 642 C CA . MET A 1 82 ? -9.770 -0.216 1.824 1.00 86.56 82 MET A CA 1
ATOM 643 C C . MET A 1 82 ? -9.288 0.908 2.769 1.00 86.56 82 MET A C 1
ATOM 645 O O . MET A 1 82 ? -9.527 0.768 3.961 1.00 86.56 82 MET A O 1
ATOM 649 N N . PRO A 1 83 ? -8.745 2.057 2.304 1.00 89.81 83 PRO A N 1
ATOM 650 C CA . PRO A 1 83 ? -8.330 3.135 3.213 1.00 89.81 83 PRO A CA 1
ATOM 651 C C . PRO A 1 83 ? -9.473 3.692 4.079 1.00 89.81 83 PRO A C 1
ATOM 653 O O . PRO A 1 83 ? -9.263 4.008 5.245 1.00 89.81 83 PRO A O 1
ATOM 656 N N . LEU A 1 84 ? -10.695 3.764 3.535 1.00 92.88 84 LEU A N 1
ATOM 657 C CA . LEU A 1 84 ? -11.872 4.214 4.283 1.00 92.88 84 LEU A CA 1
ATOM 658 C C . LEU A 1 84 ? -12.261 3.190 5.345 1.00 92.88 84 LEU A C 1
ATOM 660 O O . LEU A 1 84 ? -12.491 3.541 6.492 1.00 92.88 84 LEU A O 1
ATOM 664 N N . GLU A 1 85 ? -12.327 1.918 4.964 1.00 91.06 85 GLU A N 1
ATOM 665 C CA . GLU A 1 85 ? -12.709 0.840 5.874 1.00 91.06 85 GLU A CA 1
ATOM 666 C C . GLU A 1 85 ? -11.779 0.751 7.091 1.00 91.06 85 GLU A C 1
ATOM 668 O O . GLU A 1 85 ? -12.249 0.602 8.217 1.00 91.06 85 GLU A O 1
ATOM 673 N N . VAL A 1 86 ? -10.474 0.912 6.864 1.00 90.31 86 VAL A N 1
ATOM 674 C CA . VAL A 1 86 ? -9.456 0.966 7.919 1.00 90.31 86 VAL A CA 1
ATOM 675 C C . VAL A 1 86 ? -9.684 2.160 8.829 1.00 90.31 86 VAL A C 1
ATOM 677 O O . VAL A 1 86 ? -9.731 1.989 10.042 1.00 90.31 86 VAL A O 1
ATOM 680 N N . ALA A 1 87 ? -9.832 3.357 8.255 1.00 93.12 87 ALA A N 1
ATOM 681 C CA . ALA A 1 87 ? -10.029 4.570 9.035 1.00 93.12 87 ALA A CA 1
ATOM 682 C C . ALA A 1 87 ? -11.266 4.449 9.931 1.00 93.12 87 ALA A C 1
ATOM 684 O O . ALA A 1 87 ? -11.187 4.739 11.117 1.00 93.12 87 ALA A O 1
ATOM 685 N N . LEU A 1 88 ? -12.377 3.928 9.398 1.00 93.38 88 LEU A N 1
ATOM 686 C CA . LEU A 1 88 ? -13.598 3.689 10.169 1.00 93.38 88 LEU A CA 1
ATOM 687 C C . LEU A 1 88 ? -13.389 2.670 11.301 1.00 93.38 88 LEU A C 1
ATOM 689 O O . LEU A 1 88 ? -13.975 2.822 12.366 1.00 93.38 88 LEU A O 1
ATOM 693 N N . LEU A 1 89 ? -12.578 1.628 11.081 1.00 91.31 89 LEU A N 1
ATOM 694 C CA . LEU A 1 89 ? -12.259 0.616 12.098 1.00 91.31 89 LEU A CA 1
ATOM 695 C C . LEU A 1 89 ? -11.423 1.194 13.235 1.00 91.31 89 LEU A C 1
ATOM 697 O O . LEU A 1 89 ? -11.784 1.046 14.399 1.00 91.31 89 LEU A O 1
ATOM 701 N N . CYS A 1 90 ? -10.336 1.877 12.886 1.00 91.00 90 CYS A N 1
ATOM 702 C CA . CYS A 1 90 ? -9.453 2.520 13.849 1.00 91.00 90 CYS A CA 1
ATOM 703 C C . CYS A 1 90 ? -10.195 3.609 14.634 1.00 91.00 90 CYS A C 1
ATOM 705 O O . CYS A 1 90 ? -10.073 3.679 15.852 1.00 91.00 90 CYS A O 1
ATOM 707 N N . ALA A 1 91 ? -11.018 4.408 13.955 1.00 92.12 91 ALA A N 1
ATOM 708 C CA . ALA A 1 91 ? -11.814 5.460 14.572 1.00 92.12 91 ALA A CA 1
ATOM 709 C C . ALA A 1 91 ? -12.875 4.926 15.534 1.00 92.12 91 ALA A C 1
ATOM 711 O O . ALA A 1 91 ? -13.119 5.525 16.574 1.00 92.12 91 ALA A O 1
ATOM 712 N N . GLN A 1 92 ? -13.508 3.797 15.211 1.00 91.50 92 GLN A N 1
ATOM 713 C CA . GLN A 1 92 ? -14.496 3.201 16.102 1.00 91.50 92 GLN A CA 1
ATOM 714 C C . GLN A 1 92 ? -13.856 2.705 17.408 1.00 91.50 92 GLN A C 1
ATOM 716 O O . GLN A 1 92 ? -14.485 2.781 18.459 1.00 91.50 92 GLN A O 1
ATOM 721 N N . ALA A 1 93 ? -12.625 2.194 17.341 1.00 89.88 93 ALA A N 1
ATOM 722 C CA . ALA A 1 93 ? -11.907 1.707 18.514 1.00 89.88 93 ALA A CA 1
ATOM 723 C C . ALA A 1 93 ? -11.271 2.845 19.335 1.00 89.88 93 ALA A C 1
ATOM 725 O O . ALA A 1 93 ? -11.349 2.823 20.559 1.00 89.88 93 ALA A O 1
ATOM 726 N N . ASN A 1 94 ? -10.687 3.850 18.672 1.00 88.19 94 ASN A N 1
ATOM 727 C CA . ASN A 1 94 ? -9.901 4.910 19.317 1.00 88.19 94 ASN A CA 1
ATOM 728 C C . ASN A 1 94 ? -10.652 6.248 19.488 1.00 88.19 94 ASN A C 1
ATOM 730 O O . ASN A 1 94 ? -10.126 7.185 20.077 1.00 88.19 94 ASN A O 1
ATOM 734 N N . GLY A 1 95 ? -11.859 6.381 18.933 1.00 88.31 95 GLY A N 1
ATOM 735 C CA . GLY A 1 95 ? -12.700 7.582 19.028 1.00 88.31 95 GLY A CA 1
ATOM 736 C C . GLY A 1 95 ? -12.299 8.755 18.125 1.00 88.31 95 GLY A C 1
ATOM 737 O O . GLY A 1 95 ? -13.091 9.678 17.956 1.00 88.31 95 GLY A O 1
ATOM 738 N N . ASP A 1 96 ? -11.118 8.724 17.503 1.00 90.25 96 ASP A N 1
ATOM 739 C CA . ASP A 1 96 ? -10.629 9.801 16.638 1.00 90.25 96 ASP A CA 1
ATOM 740 C C . ASP A 1 96 ? -10.706 9.425 15.151 1.00 90.25 96 ASP A C 1
ATOM 742 O O . ASP A 1 96 ? -9.853 8.731 14.591 1.00 90.25 96 ASP A O 1
ATOM 746 N N . LEU A 1 97 ? -11.780 9.879 14.505 1.00 93.62 97 LEU A N 1
ATOM 747 C CA . LEU A 1 97 ? -12.030 9.640 13.086 1.00 93.62 97 LEU A CA 1
ATOM 748 C C . LEU A 1 97 ? -11.267 10.597 12.170 1.00 93.62 97 LEU A C 1
ATOM 750 O O . LEU A 1 97 ? -10.859 10.195 11.078 1.00 93.62 97 LEU A O 1
ATOM 754 N N . GLY A 1 98 ? -11.081 11.847 12.596 1.00 92.50 98 GLY A N 1
ATOM 755 C CA . GLY A 1 98 ? -10.442 12.878 11.782 1.00 92.50 98 GLY A CA 1
ATOM 756 C C . GLY A 1 98 ? -8.995 12.511 11.469 1.00 92.50 98 GLY A C 1
ATOM 757 O O . GLY A 1 98 ? -8.607 12.471 10.297 1.00 92.50 98 GLY A O 1
ATOM 758 N N . THR A 1 99 ? -8.221 12.153 12.499 1.00 92.25 99 THR A N 1
ATOM 759 C CA . THR A 1 99 ? -6.811 11.775 12.319 1.00 92.25 99 THR A CA 1
ATOM 760 C C . THR A 1 99 ? -6.662 10.443 11.588 1.00 92.25 99 THR A C 1
ATOM 762 O O . THR A 1 99 ? -5.827 10.337 10.687 1.00 92.25 99 THR A O 1
ATOM 765 N N . ALA A 1 100 ? -7.517 9.454 11.875 1.00 92.88 100 ALA A N 1
ATOM 766 C CA . ALA A 1 100 ? -7.502 8.164 11.184 1.00 92.88 100 ALA A CA 1
ATOM 767 C C . ALA A 1 100 ? -7.763 8.314 9.674 1.00 92.88 100 ALA A C 1
ATOM 769 O O . ALA A 1 100 ? -7.078 7.696 8.854 1.00 92.88 100 ALA A O 1
ATOM 770 N N . LEU A 1 101 ? -8.723 9.159 9.279 1.00 94.56 101 LEU A N 1
ATOM 771 C CA . LEU A 1 101 ? -8.975 9.454 7.867 1.00 94.56 101 LEU A CA 1
ATOM 772 C C . LEU A 1 101 ? -7.800 10.185 7.225 1.00 94.56 101 LEU A C 1
ATOM 774 O O . LEU A 1 101 ? -7.411 9.837 6.111 1.00 94.56 101 LEU A O 1
ATOM 778 N N . GLN A 1 102 ? -7.219 11.169 7.912 1.00 94.44 102 GLN A N 1
ATOM 779 C CA . GLN A 1 102 ? -6.098 11.943 7.387 1.00 94.44 102 GLN A CA 1
ATOM 780 C C . GLN A 1 102 ? -4.846 11.081 7.187 1.00 94.44 102 GLN A C 1
ATOM 782 O O . GLN A 1 102 ? -4.202 11.180 6.141 1.00 94.44 102 GLN A O 1
ATOM 787 N N . GLU A 1 103 ? -4.539 10.181 8.126 1.00 92.69 103 GLU A N 1
ATOM 788 C CA . GLU A 1 103 ? -3.432 9.228 8.006 1.00 92.69 103 GLU A CA 1
ATOM 789 C C . GLU A 1 103 ? -3.628 8.313 6.786 1.00 92.69 103 GLU A C 1
ATOM 791 O O . GLU A 1 103 ? -2.741 8.191 5.930 1.00 92.69 103 GLU A O 1
ATOM 796 N N . GLN A 1 104 ? -4.821 7.724 6.645 1.00 93.75 104 GLN A N 1
ATOM 797 C CA . GLN A 1 104 ? -5.137 6.854 5.510 1.00 93.75 104 GLN A CA 1
ATOM 798 C C . GLN A 1 104 ? -5.169 7.617 4.178 1.00 93.75 104 GLN A C 1
ATOM 800 O O . GLN A 1 104 ? -4.744 7.088 3.145 1.00 93.75 104 GLN A O 1
ATOM 805 N N . LEU A 1 105 ? -5.607 8.875 4.181 1.00 94.50 105 LEU A N 1
ATOM 806 C CA . LEU A 1 105 ? -5.601 9.735 3.005 1.00 94.50 105 LEU A CA 1
ATOM 807 C C . LEU A 1 105 ? -4.175 10.095 2.591 1.00 94.50 105 LEU A C 1
ATOM 809 O O . LEU A 1 105 ? -3.827 9.935 1.419 1.00 94.50 105 LEU A O 1
ATOM 813 N N . GLN A 1 106 ? -3.313 10.485 3.532 1.00 93.94 106 GLN A N 1
ATOM 814 C CA . GLN A 1 106 ? -1.899 10.746 3.265 1.00 93.94 106 GLN A CA 1
ATOM 815 C C . GLN A 1 106 ? -1.218 9.505 2.680 1.00 93.94 106 GLN A C 1
ATOM 817 O O . GLN A 1 106 ? -0.489 9.598 1.687 1.00 93.94 106 GLN A O 1
ATOM 822 N N . ARG A 1 107 ? -1.516 8.321 3.224 1.00 92.31 107 ARG A N 1
ATOM 823 C CA . ARG A 1 107 ? -1.034 7.040 2.698 1.00 92.31 107 ARG A CA 1
ATOM 824 C C . ARG A 1 107 ? -1.535 6.752 1.280 1.00 92.31 107 ARG A C 1
ATOM 826 O O . ARG A 1 107 ? -0.792 6.273 0.415 1.00 92.31 107 ARG A O 1
ATOM 833 N N . TRP A 1 108 ? -2.797 7.055 1.001 1.00 91.38 108 TRP A N 1
ATOM 834 C CA . TRP A 1 108 ? -3.357 6.910 -0.339 1.00 91.38 108 TRP A CA 1
ATOM 835 C C . TRP A 1 108 ? -2.720 7.900 -1.327 1.00 91.38 108 TRP A C 1
ATOM 837 O O . TRP A 1 108 ? -2.413 7.550 -2.472 1.00 91.38 108 TRP A O 1
ATOM 847 N N . HIS A 1 109 ? -2.435 9.124 -0.888 1.00 92.19 109 HIS A N 1
ATOM 848 C CA . HIS A 1 109 ? -1.708 10.099 -1.690 1.00 92.19 109 HIS A CA 1
ATOM 849 C C . HIS A 1 109 ? -0.300 9.610 -2.025 1.00 92.19 109 HIS A C 1
ATOM 851 O O . HIS A 1 109 ? 0.017 9.544 -3.210 1.00 92.19 109 HIS A O 1
ATOM 857 N N . THR A 1 110 ? 0.505 9.182 -1.049 1.00 90.44 110 THR A N 1
ATOM 858 C CA . THR A 1 110 ? 1.886 8.718 -1.297 1.00 90.44 110 THR A CA 1
ATOM 859 C C . THR A 1 110 ? 1.952 7.524 -2.249 1.00 90.44 110 THR A C 1
ATOM 861 O O . THR A 1 110 ? 2.774 7.495 -3.163 1.00 90.44 110 THR A O 1
ATOM 864 N N . THR A 1 111 ? 1.048 6.558 -2.096 1.00 86.25 111 THR A N 1
ATOM 865 C CA . THR A 1 111 ? 0.978 5.386 -2.983 1.00 86.25 111 THR A CA 1
ATOM 866 C C . THR A 1 111 ? 0.519 5.757 -4.397 1.00 86.25 111 THR A C 1
ATOM 868 O O . THR A 1 111 ? 1.087 5.286 -5.385 1.00 86.25 111 THR A O 1
ATOM 871 N N . SER A 1 112 ? -0.478 6.637 -4.528 1.00 84.75 112 SER A N 1
ATOM 872 C CA . SER A 1 112 ? -0.961 7.084 -5.840 1.00 84.75 112 SER A CA 1
ATOM 873 C C . SER A 1 112 ? 0.073 7.938 -6.579 1.00 84.75 112 SER A C 1
ATOM 875 O O . SER A 1 112 ? 0.329 7.693 -7.759 1.00 84.75 112 SER A O 1
ATOM 877 N N . THR A 1 113 ? 0.747 8.868 -5.900 1.00 86.19 113 THR A N 1
ATOM 878 C CA . THR A 1 113 ? 1.797 9.695 -6.508 1.00 86.19 113 THR A CA 1
ATOM 879 C C . THR A 1 113 ? 3.007 8.858 -6.899 1.00 86.19 113 THR A C 1
ATOM 881 O O . THR A 1 113 ? 3.563 9.079 -7.973 1.00 86.19 113 THR A O 1
ATOM 884 N N . ALA A 1 114 ? 3.374 7.838 -6.117 1.00 79.31 114 ALA A N 1
ATOM 885 C CA . ALA A 1 114 ? 4.426 6.890 -6.478 1.00 79.31 114 ALA A CA 1
ATOM 886 C C . ALA A 1 114 ? 4.134 6.182 -7.812 1.00 79.31 114 ALA A C 1
ATOM 888 O O . ALA A 1 114 ? 4.985 6.125 -8.700 1.00 79.31 114 ALA A O 1
ATOM 889 N N . THR A 1 115 ? 2.902 5.707 -8.007 1.00 78.62 115 THR A N 1
ATOM 890 C CA . THR A 1 115 ? 2.514 5.071 -9.279 1.00 78.62 115 THR A CA 1
ATOM 891 C C . THR A 1 115 ? 2.466 6.059 -10.445 1.00 78.62 115 THR A C 1
ATOM 893 O O . THR A 1 115 ? 2.932 5.745 -11.539 1.00 78.62 115 THR A O 1
ATOM 896 N N . GLN A 1 116 ? 1.965 7.275 -10.219 1.00 80.75 116 GLN A N 1
ATOM 897 C CA . GLN A 1 116 ? 1.890 8.312 -11.250 1.00 80.75 116 GLN A CA 1
ATOM 898 C C . GLN A 1 116 ? 3.268 8.824 -11.667 1.00 80.75 116 GLN A C 1
ATOM 900 O O . GLN A 1 116 ? 3.504 9.049 -12.847 1.00 80.75 116 GLN A O 1
ATOM 905 N N . THR A 1 117 ? 4.189 9.000 -10.723 1.00 79.81 117 THR A N 1
ATOM 906 C CA . THR A 1 117 ? 5.563 9.438 -11.008 1.00 79.81 117 THR A CA 1
ATOM 907 C C . THR A 1 117 ? 6.328 8.383 -11.800 1.00 79.81 117 THR A C 1
ATOM 909 O O . THR A 1 117 ? 7.032 8.734 -12.744 1.00 79.81 117 THR A O 1
ATOM 912 N N . LEU A 1 118 ? 6.132 7.093 -11.502 1.00 75.31 118 LEU A N 1
ATOM 913 C CA . LEU A 1 118 ? 6.618 5.998 -12.348 1.00 75.31 118 LEU A CA 1
ATOM 914 C C . LEU A 1 118 ? 6.023 6.064 -13.763 1.00 75.31 118 LEU A C 1
ATOM 916 O O . LEU A 1 118 ? 6.767 6.034 -14.742 1.00 75.31 118 LEU A O 1
ATOM 920 N N . ALA A 1 119 ? 4.702 6.218 -13.883 1.00 71.00 119 ALA A N 1
ATOM 921 C CA . ALA A 1 119 ? 4.035 6.320 -15.182 1.00 71.00 119 ALA A CA 1
ATOM 922 C C . ALA A 1 119 ? 4.516 7.533 -15.999 1.00 71.00 119 ALA A C 1
ATOM 924 O O . ALA A 1 119 ? 4.774 7.412 -17.191 1.00 71.00 119 ALA A O 1
ATOM 925 N N . ARG A 1 120 ? 4.707 8.691 -15.360 1.00 73.00 120 ARG A N 1
ATOM 926 C CA . ARG A 1 120 ? 5.218 9.906 -16.012 1.00 73.00 120 ARG A CA 1
ATOM 927 C C . ARG A 1 120 ? 6.669 9.754 -16.459 1.00 73.00 120 ARG A C 1
ATOM 929 O O . ARG A 1 120 ? 7.002 10.172 -17.561 1.00 73.00 120 ARG A O 1
ATOM 936 N N . SER A 1 121 ? 7.512 9.095 -15.661 1.00 74.06 121 SER A N 1
ATOM 937 C CA . SER A 1 121 ? 8.907 8.825 -16.044 1.00 74.06 121 SER A CA 1
ATOM 938 C C . SER A 1 121 ? 9.048 7.893 -17.254 1.00 74.06 121 SER A C 1
ATOM 940 O O . SER A 1 121 ? 10.088 7.897 -17.901 1.00 74.06 121 SER A O 1
ATOM 942 N N . LEU A 1 122 ? 8.001 7.129 -17.592 1.00 69.94 122 LEU A N 1
ATOM 943 C CA . LEU A 1 122 ? 7.956 6.265 -18.776 1.00 69.94 122 LEU A CA 1
ATOM 944 C C . LEU A 1 122 ? 7.604 7.015 -20.067 1.00 69.94 122 LEU A C 1
ATOM 946 O O . LEU A 1 122 ? 7.854 6.490 -21.150 1.00 69.94 122 LEU A O 1
ATOM 950 N N . ILE A 1 123 ? 7.056 8.232 -19.972 1.00 74.81 123 ILE A N 1
ATOM 951 C CA . ILE A 1 123 ? 6.655 9.017 -21.146 1.00 74.81 123 ILE A CA 1
ATOM 952 C C . ILE A 1 123 ? 7.883 9.371 -21.988 1.00 74.81 123 ILE A C 1
ATOM 954 O O . ILE A 1 123 ? 7.865 9.157 -23.195 1.00 74.81 123 ILE A O 1
ATOM 958 N N . TYR A 1 124 ? 8.965 9.848 -21.362 1.00 77.19 124 TYR A N 1
ATOM 959 C CA . TYR A 1 124 ? 10.181 10.248 -22.079 1.00 77.19 124 TYR A CA 1
ATOM 960 C C . TYR A 1 124 ? 10.831 9.084 -22.857 1.00 77.19 124 TYR A C 1
ATOM 962 O O . TYR A 1 124 ? 10.964 9.208 -24.076 1.00 77.19 124 TYR A O 1
ATOM 970 N N . PRO A 1 125 ? 11.155 7.929 -22.229 1.00 77.38 125 PRO A N 1
ATOM 971 C CA . PRO A 1 125 ? 11.600 6.737 -22.950 1.00 77.38 125 PRO A CA 1
ATOM 972 C C . PRO A 1 125 ? 10.655 6.322 -24.075 1.00 77.38 125 PRO A C 1
ATOM 974 O O . PRO A 1 125 ? 11.116 5.981 -25.159 1.00 77.38 125 PRO A O 1
ATOM 977 N N . GLY A 1 126 ? 9.342 6.369 -23.825 1.00 73.50 126 GLY A N 1
ATOM 978 C CA . GLY A 1 126 ? 8.326 6.026 -24.814 1.00 73.50 126 GLY A CA 1
ATOM 979 C C . GLY A 1 126 ? 8.412 6.908 -26.056 1.00 73.50 126 GLY A C 1
ATOM 980 O O . GLY A 1 126 ? 8.529 6.380 -27.153 1.00 73.50 126 GLY A O 1
ATOM 981 N N . VAL A 1 127 ? 8.431 8.232 -25.883 1.00 77.44 127 VAL A N 1
ATOM 982 C CA . VAL A 1 127 ? 8.495 9.200 -26.992 1.00 77.44 127 VAL A CA 1
ATOM 983 C C . VAL A 1 127 ? 9.790 9.063 -27.797 1.00 77.44 127 VAL A C 1
ATOM 985 O O . VAL A 1 127 ? 9.754 9.084 -29.026 1.00 77.44 127 VAL A O 1
ATOM 988 N N . VAL A 1 128 ? 10.937 8.897 -27.132 1.00 81.25 128 VAL A N 1
ATOM 989 C CA . VAL A 1 128 ? 12.231 8.735 -27.822 1.00 81.25 128 VAL A CA 1
ATOM 990 C C . VAL A 1 128 ? 12.260 7.434 -28.623 1.00 81.25 128 VAL A C 1
ATOM 992 O O . VAL A 1 128 ? 12.690 7.424 -29.774 1.00 81.25 128 VAL A O 1
ATOM 995 N N . LEU A 1 129 ? 11.756 6.341 -28.048 1.00 76.38 129 LEU A N 1
ATOM 996 C CA . LEU A 1 129 ? 11.712 5.041 -28.713 1.00 76.38 129 LEU A CA 1
ATOM 997 C C . LEU A 1 129 ? 10.729 5.066 -29.897 1.00 76.38 129 LEU A C 1
ATOM 999 O O . LEU A 1 129 ? 11.070 4.581 -30.974 1.00 76.38 129 LEU A O 1
ATOM 1003 N N . THR A 1 130 ? 9.561 5.708 -29.761 1.00 76.12 130 THR A N 1
ATOM 1004 C CA . THR A 1 130 ? 8.632 5.886 -30.891 1.00 76.12 130 THR A CA 1
ATOM 1005 C C . THR A 1 130 ? 9.232 6.760 -31.987 1.00 76.12 130 THR A C 1
ATOM 1007 O O . THR A 1 130 ? 9.075 6.437 -33.159 1.00 76.12 130 THR A O 1
ATOM 1010 N N . MET A 1 131 ? 9.959 7.825 -31.632 1.00 78.50 131 MET A N 1
ATOM 1011 C CA . MET A 1 131 ? 10.653 8.676 -32.604 1.00 78.50 131 MET A CA 1
ATOM 1012 C C . MET A 1 131 ? 11.734 7.896 -33.363 1.00 78.50 131 MET A C 1
ATOM 1014 O O . MET A 1 131 ? 11.809 7.985 -34.586 1.00 78.50 131 MET A O 1
ATOM 1018 N N . ALA A 1 132 ? 12.529 7.086 -32.660 1.00 76.25 132 ALA A N 1
ATOM 1019 C CA . ALA A 1 132 ? 13.550 6.241 -33.273 1.00 76.25 132 ALA A CA 1
ATOM 1020 C C . ALA A 1 132 ? 12.941 5.208 -34.235 1.00 76.25 132 ALA A C 1
ATOM 1022 O O . ALA A 1 132 ? 13.447 5.032 -35.341 1.00 76.25 132 ALA A O 1
ATOM 1023 N N . ILE A 1 133 ? 11.821 4.577 -33.856 1.00 74.56 133 ILE A N 1
ATOM 1024 C CA . ILE A 1 133 ? 11.084 3.660 -34.738 1.00 74.56 133 ILE A CA 1
ATOM 1025 C C . ILE A 1 133 ? 10.533 4.405 -35.960 1.00 74.56 133 ILE A C 1
ATOM 1027 O O . ILE A 1 133 ? 10.705 3.927 -37.077 1.00 74.56 133 ILE A O 1
ATOM 1031 N N . CYS A 1 134 ? 9.909 5.575 -35.784 1.00 73.38 134 CYS A N 1
ATOM 1032 C CA . CYS A 1 134 ? 9.424 6.385 -36.908 1.00 73.38 134 CYS A CA 1
ATOM 1033 C C . CYS A 1 134 ? 10.555 6.753 -37.875 1.00 73.38 134 CYS A C 1
ATOM 1035 O O . CYS A 1 134 ? 10.384 6.632 -39.085 1.00 73.38 134 CYS A O 1
ATOM 1037 N N . CYS A 1 135 ? 11.713 7.161 -37.350 1.00 80.00 135 CYS A N 1
ATOM 1038 C CA . CYS A 1 135 ? 12.892 7.467 -38.156 1.00 80.00 135 CYS A CA 1
ATOM 1039 C C . CYS A 1 135 ? 13.369 6.237 -38.942 1.00 80.00 135 CYS A C 1
ATOM 1041 O O . CYS A 1 135 ? 13.601 6.333 -40.145 1.00 80.00 135 CYS A O 1
ATOM 1043 N N . TRP A 1 136 ? 13.436 5.073 -38.290 1.00 77.19 136 TRP A N 1
ATOM 1044 C CA . TRP A 1 136 ? 13.796 3.809 -38.933 1.00 77.19 136 TRP A CA 1
ATOM 1045 C C . TRP A 1 136 ? 12.828 3.437 -40.072 1.00 77.19 136 TRP A C 1
ATOM 1047 O O . TRP A 1 136 ? 13.274 3.151 -41.182 1.00 77.19 136 TRP A O 1
ATOM 1057 N N . VAL A 1 137 ? 11.509 3.516 -39.842 1.00 73.62 137 VAL A N 1
ATOM 1058 C CA . VAL A 1 137 ? 10.482 3.234 -40.867 1.00 73.62 137 VAL A CA 1
ATOM 1059 C C . VAL A 1 137 ? 10.564 4.220 -42.035 1.00 73.62 137 VAL A C 1
ATOM 1061 O O . VAL A 1 137 ? 10.476 3.813 -43.192 1.00 73.62 137 VAL A O 1
ATOM 1064 N N . PHE A 1 138 ? 10.748 5.512 -41.752 1.00 76.62 138 PHE A N 1
ATOM 1065 C CA . PHE A 1 138 ? 10.865 6.543 -42.782 1.00 76.62 138 PHE A CA 1
ATOM 1066 C C . PHE A 1 138 ? 12.087 6.316 -43.677 1.00 76.62 138 PHE A C 1
ATOM 1068 O O . PHE A 1 138 ? 11.961 6.304 -44.900 1.00 76.62 138 PHE A O 1
ATOM 1075 N N . LEU A 1 139 ? 13.254 6.073 -43.071 1.00 76.06 139 LEU A N 1
ATOM 1076 C CA . LEU A 1 139 ? 14.489 5.776 -43.796 1.00 76.06 139 LEU A CA 1
ATOM 1077 C C . LEU A 1 139 ? 14.337 4.548 -44.700 1.00 76.06 139 LEU A C 1
ATOM 1079 O O . LEU A 1 139 ? 14.762 4.584 -45.853 1.00 76.06 139 LEU A O 1
ATOM 1083 N N . HIS A 1 140 ? 13.673 3.502 -44.208 1.00 70.75 140 HIS A N 1
ATOM 1084 C CA . HIS A 1 140 ? 13.370 2.308 -44.991 1.00 70.75 140 HIS A CA 1
ATOM 1085 C C . HIS A 1 140 ? 12.431 2.596 -46.179 1.00 70.75 140 HIS A C 1
ATOM 1087 O O . HIS A 1 140 ? 12.615 2.068 -47.275 1.00 70.75 140 HIS A O 1
ATOM 1093 N N . HIS A 1 141 ? 11.410 3.437 -45.997 1.00 70.50 141 HIS A N 1
ATOM 1094 C CA . HIS A 1 141 ? 10.482 3.773 -47.081 1.00 70.50 141 HIS A CA 1
ATOM 1095 C C . HIS A 1 141 ? 11.137 4.647 -48.165 1.00 70.50 141 HIS A C 1
ATOM 1097 O O . HIS A 1 141 ? 10.801 4.517 -49.340 1.00 70.50 141 HIS A O 1
ATOM 1103 N N . VAL A 1 142 ? 12.072 5.530 -47.797 1.00 72.25 142 VAL A N 1
ATOM 1104 C CA . VAL A 1 142 ? 12.805 6.388 -48.748 1.00 72.25 142 VAL A CA 1
ATOM 1105 C C . VAL A 1 142 ? 13.885 5.615 -49.512 1.00 72.25 142 VAL A C 1
ATOM 1107 O O . VAL A 1 142 ? 14.134 5.914 -50.682 1.00 72.25 142 VAL A O 1
ATOM 1110 N N . SER A 1 143 ? 14.503 4.599 -48.902 1.00 66.69 143 SER A N 1
ATOM 1111 C CA . SER A 1 143 ? 15.478 3.751 -49.599 1.00 66.69 143 SER A CA 1
ATOM 1112 C C . SER A 1 143 ? 14.821 2.785 -50.596 1.00 66.69 143 SER A C 1
ATOM 1114 O O . SER A 1 143 ? 15.396 2.520 -51.650 1.00 66.69 143 SER A O 1
ATOM 1116 N N . SER A 1 144 ? 13.598 2.311 -50.323 1.00 60.19 144 SER A N 1
ATOM 1117 C CA . SER A 1 144 ? 12.886 1.333 -51.163 1.00 60.19 144 SER A CA 1
ATOM 1118 C C . SER A 1 144 ? 12.675 1.713 -52.645 1.00 60.19 144 SER A C 1
ATOM 1120 O O . SER A 1 144 ? 12.850 0.822 -53.474 1.00 60.19 144 SER A O 1
ATOM 1122 N N . PRO A 1 145 ? 12.302 2.947 -53.046 1.00 54.81 145 PRO A N 1
ATOM 1123 C CA . PRO A 1 145 ? 12.043 3.256 -54.457 1.00 54.81 145 PRO A CA 1
ATOM 1124 C C . PRO A 1 145 ? 13.299 3.276 -55.344 1.00 54.81 145 PRO A C 1
ATOM 1126 O O . PRO A 1 145 ? 13.166 3.216 -56.561 1.00 54.81 145 PRO A O 1
ATOM 1129 N N . HIS A 1 146 ? 14.508 3.322 -54.769 1.00 53.09 146 HIS A N 1
ATOM 1130 C CA . HIS A 1 146 ? 15.769 3.265 -55.526 1.00 53.09 146 HIS A CA 1
ATOM 1131 C C . HIS A 1 146 ? 16.257 1.827 -55.779 1.00 53.09 146 HIS A C 1
ATOM 1133 O O . HIS A 1 146 ? 17.236 1.627 -56.494 1.00 53.09 146 HIS A O 1
ATOM 1139 N N . VAL A 1 147 ? 15.571 0.817 -55.231 1.00 52.53 147 VAL A N 1
ATOM 1140 C CA . VAL A 1 147 ? 15.833 -0.611 -55.484 1.00 52.53 147 VAL A CA 1
ATOM 1141 C C . VAL A 1 147 ? 15.022 -1.058 -56.707 1.00 52.53 147 VAL A C 1
ATOM 1143 O O . VAL A 1 147 ? 14.184 -1.957 -56.657 1.00 52.53 147 VAL A O 1
ATOM 1146 N N . G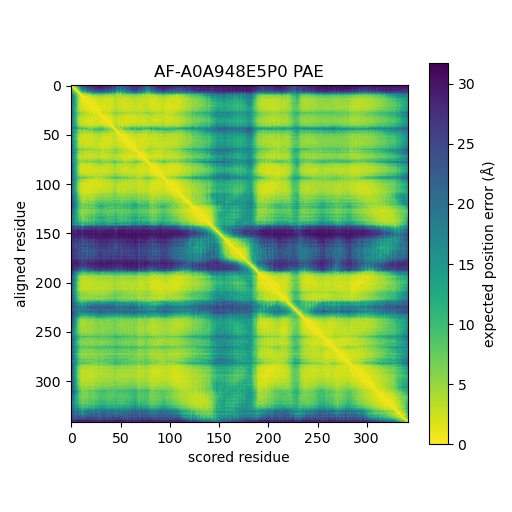LY A 1 148 ? 15.229 -0.377 -57.832 1.00 47.50 148 GLY A N 1
ATOM 1147 C CA . GLY A 1 148 ? 14.784 -0.865 -59.130 1.00 47.50 148 GLY A CA 1
ATOM 1148 C C . GLY A 1 148 ? 15.719 -1.991 -59.569 1.00 47.50 148 GLY A C 1
ATOM 1149 O O . GLY A 1 148 ? 16.845 -1.721 -59.958 1.00 47.50 148 GLY A O 1
ATOM 1150 N N . HIS A 1 149 ? 15.240 -3.235 -59.511 1.00 45.59 149 HIS A N 1
ATOM 1151 C CA . HIS A 1 149 ? 15.822 -4.454 -60.109 1.00 45.59 149 HIS A CA 1
ATOM 1152 C C . HIS A 1 149 ? 16.744 -5.373 -59.292 1.00 45.59 149 HIS A C 1
ATOM 1154 O O . HIS A 1 149 ? 17.045 -6.459 -59.780 1.00 45.59 149 HIS A O 1
ATOM 1160 N N . THR A 1 150 ? 17.053 -5.104 -58.024 1.00 45.19 150 THR A N 1
ATOM 1161 C CA . THR A 1 150 ? 17.548 -6.155 -57.104 1.00 45.19 150 THR A CA 1
ATOM 1162 C C . THR A 1 150 ? 16.440 -6.618 -56.163 1.00 45.19 150 THR A C 1
ATOM 1164 O O . THR A 1 150 ? 16.512 -6.522 -54.942 1.00 45.19 150 THR A O 1
ATOM 1167 N N . GLN A 1 151 ? 15.383 -7.180 -56.761 1.00 50.28 151 GLN A N 1
ATOM 1168 C CA . GLN A 1 151 ? 14.498 -8.118 -56.071 1.00 50.28 151 GLN A CA 1
ATOM 1169 C C . GLN A 1 151 ? 15.281 -9.405 -55.781 1.00 50.28 151 GLN A C 1
ATOM 1171 O O . GLN A 1 151 ? 15.139 -10.416 -56.459 1.00 50.28 151 GLN A O 1
ATOM 1176 N N . SER A 1 152 ? 16.102 -9.387 -54.742 1.00 44.56 152 SER A N 1
ATOM 1177 C CA . SER A 1 152 ? 16.406 -10.606 -54.009 1.00 44.56 152 SER A CA 1
ATOM 1178 C C . SER A 1 152 ? 15.837 -10.413 -52.621 1.00 44.56 152 SER A C 1
ATOM 1180 O O . SER A 1 152 ? 16.473 -9.820 -51.759 1.00 44.56 152 SER A O 1
ATOM 1182 N N . THR A 1 153 ? 14.578 -10.835 -52.500 1.00 46.41 153 THR A N 1
ATOM 1183 C CA . THR A 1 153 ? 13.984 -11.439 -51.309 1.00 46.41 153 THR A CA 1
ATOM 1184 C C . THR A 1 153 ? 14.524 -10.866 -50.005 1.00 46.41 153 THR A C 1
ATOM 1186 O O . THR A 1 153 ? 15.605 -11.257 -49.577 1.00 46.41 153 THR A O 1
ATOM 1189 N N . PHE A 1 154 ? 13.742 -10.013 -49.331 1.00 52.25 154 PHE A N 1
ATOM 1190 C CA . PHE A 1 154 ? 13.907 -9.804 -47.891 1.00 52.25 154 PHE A CA 1
ATOM 1191 C C . PHE A 1 154 ? 14.031 -11.184 -47.241 1.00 52.25 154 PHE A C 1
ATOM 1193 O O . PHE A 1 154 ? 13.050 -11.920 -47.112 1.00 52.25 154 PHE A O 1
ATOM 1200 N N . GLY A 1 155 ? 15.262 -11.590 -46.943 1.00 50.31 155 GLY A N 1
ATOM 1201 C CA . GLY A 1 155 ? 15.526 -12.921 -46.447 1.00 50.31 155 GLY A CA 1
ATOM 1202 C C . GLY A 1 155 ? 14.883 -13.016 -45.078 1.00 50.31 155 GLY A C 1
ATOM 1203 O O . GLY A 1 155 ? 15.079 -12.135 -44.240 1.00 50.31 155 GLY A O 1
ATOM 1204 N N . MET A 1 156 ? 14.176 -14.113 -44.805 1.00 52.75 156 MET A N 1
ATOM 1205 C CA . MET A 1 156 ? 13.751 -14.450 -43.440 1.00 52.75 156 MET A CA 1
ATOM 1206 C C . MET A 1 156 ? 14.914 -14.309 -42.435 1.00 52.75 156 MET A C 1
ATOM 1208 O O . MET A 1 156 ? 14.684 -13.988 -41.276 1.00 52.75 156 MET A O 1
ATOM 1212 N N . ALA A 1 157 ? 16.162 -14.469 -42.893 1.00 52.47 157 ALA A N 1
ATOM 1213 C CA . ALA A 1 157 ? 17.389 -14.231 -42.138 1.00 52.47 157 ALA A CA 1
ATOM 1214 C C . ALA A 1 157 ? 17.575 -12.782 -41.640 1.00 52.47 157 ALA A C 1
ATOM 1216 O O . ALA A 1 157 ? 17.965 -12.602 -40.490 1.00 52.47 157 ALA A O 1
ATOM 1217 N N . GLU A 1 158 ? 17.274 -11.752 -42.437 1.00 55.00 158 GLU A N 1
ATOM 1218 C CA . GLU A 1 158 ? 17.418 -10.354 -41.997 1.00 55.00 158 GLU A CA 1
ATOM 1219 C C . GLU A 1 158 ? 16.317 -9.960 -41.007 1.00 55.00 158 GLU A C 1
ATOM 1221 O O . GLU A 1 158 ? 16.581 -9.315 -39.992 1.00 55.00 158 GLU A O 1
ATOM 1226 N N . LEU A 1 159 ? 15.092 -10.450 -41.221 1.00 54.44 159 LEU A N 1
ATOM 1227 C CA . LEU A 1 159 ? 13.967 -10.256 -40.301 1.00 54.44 159 LEU A CA 1
ATOM 1228 C C . LEU A 1 159 ? 14.192 -11.008 -38.967 1.00 54.44 159 LEU A C 1
ATOM 1230 O O . LEU A 1 159 ? 13.850 -10.504 -37.891 1.00 54.44 159 LEU A O 1
ATOM 1234 N N . LEU A 1 160 ? 14.851 -12.174 -39.011 1.00 57.88 160 LEU A N 1
ATOM 1235 C CA . LEU A 1 160 ? 15.330 -12.917 -37.837 1.00 57.88 160 LEU A CA 1
ATOM 1236 C C . LEU A 1 160 ? 16.533 -12.253 -37.148 1.00 57.88 160 LEU A C 1
ATOM 1238 O O . LEU A 1 160 ? 16.628 -12.328 -35.928 1.00 57.88 160 LEU A O 1
ATOM 1242 N N . LEU A 1 161 ? 17.423 -11.570 -37.873 1.00 57.88 161 LEU A N 1
ATOM 1243 C CA . LEU A 1 161 ? 18.538 -10.809 -37.289 1.00 57.88 161 LEU A CA 1
ATOM 1244 C C . LEU A 1 161 ? 18.062 -9.533 -36.590 1.00 57.88 161 LEU A C 1
ATOM 1246 O O . LEU A 1 161 ? 18.546 -9.226 -35.504 1.00 57.88 161 LEU A O 1
ATOM 1250 N N . VAL A 1 162 ? 17.082 -8.821 -37.154 1.00 55.66 162 VAL A N 1
ATOM 1251 C CA . VAL A 1 162 ? 16.479 -7.635 -36.521 1.00 55.66 162 VAL A CA 1
ATOM 1252 C C . VAL A 1 162 ? 15.711 -8.037 -35.261 1.00 55.66 162 VAL A C 1
ATOM 1254 O O . VAL A 1 162 ? 15.969 -7.517 -34.173 1.00 55.66 162 VAL A O 1
ATOM 1257 N N . SER A 1 163 ? 14.805 -9.014 -35.372 1.00 57.66 163 SER A N 1
ATOM 1258 C CA . SER A 1 163 ? 14.053 -9.520 -34.214 1.00 57.66 163 SER A CA 1
ATOM 1259 C C . SER A 1 163 ? 14.966 -10.205 -33.187 1.00 57.66 163 SER A C 1
ATOM 1261 O O . SER A 1 163 ? 14.780 -10.026 -31.982 1.00 57.66 163 SER A O 1
ATOM 1263 N N . GLY A 1 164 ? 16.000 -10.911 -33.647 1.00 62.06 164 GLY A N 1
ATOM 1264 C CA . GLY A 1 164 ? 17.030 -11.558 -32.838 1.00 62.06 164 GLY A CA 1
ATOM 1265 C C . GLY A 1 164 ? 17.955 -10.571 -32.131 1.00 62.06 164 GLY A C 1
ATOM 1266 O O . GLY A 1 164 ? 18.282 -10.791 -30.971 1.00 62.06 164 GLY A O 1
ATOM 1267 N N . GLY A 1 165 ? 18.318 -9.454 -32.763 1.00 60.09 165 GLY A N 1
ATOM 1268 C CA . GLY A 1 165 ? 19.106 -8.373 -32.167 1.00 60.09 165 GLY A CA 1
ATOM 1269 C C . GLY A 1 165 ? 18.337 -7.650 -31.062 1.00 60.09 165 GLY A C 1
ATOM 1270 O O . GLY A 1 165 ? 18.862 -7.459 -29.963 1.00 60.09 165 GLY A O 1
ATOM 1271 N N . ILE A 1 166 ? 17.054 -7.354 -31.302 1.00 60.47 166 ILE A N 1
ATOM 1272 C CA . ILE A 1 166 ? 16.141 -6.794 -30.293 1.00 60.47 166 ILE A CA 1
ATOM 1273 C C . ILE A 1 166 ? 15.942 -7.790 -29.136 1.00 60.47 166 ILE A C 1
ATOM 1275 O O . ILE A 1 166 ? 16.014 -7.405 -27.967 1.00 60.47 166 ILE A O 1
ATOM 1279 N N . ALA A 1 167 ? 15.748 -9.081 -29.433 1.00 61.41 167 ALA A N 1
ATOM 1280 C CA . ALA A 1 167 ? 15.600 -10.136 -28.429 1.00 61.41 167 ALA A CA 1
ATOM 1281 C C . ALA A 1 167 ? 16.895 -10.393 -27.637 1.00 61.41 167 ALA A C 1
ATOM 1283 O O . ALA A 1 167 ? 16.837 -10.599 -26.424 1.00 61.41 167 ALA A O 1
ATOM 1284 N N . PHE A 1 168 ? 18.062 -10.334 -28.286 1.00 66.31 168 PHE A N 1
ATOM 1285 C CA . PHE A 1 168 ? 19.378 -10.454 -27.660 1.00 66.31 168 PHE A CA 1
ATOM 1286 C C . PHE A 1 168 ? 19.646 -9.268 -26.742 1.00 66.31 168 PHE A C 1
ATOM 1288 O O . PHE A 1 168 ? 20.073 -9.486 -25.616 1.00 66.31 168 PHE A O 1
ATOM 1295 N N . PHE A 1 169 ? 19.317 -8.037 -27.148 1.00 58.31 169 PHE A N 1
ATOM 1296 C CA . PHE A 1 169 ? 19.418 -6.866 -26.274 1.00 58.31 169 PHE A CA 1
ATOM 1297 C C . PHE A 1 169 ? 18.414 -6.908 -25.119 1.00 58.31 169 PHE A C 1
ATOM 1299 O O . PHE A 1 169 ? 18.784 -6.577 -23.996 1.00 58.31 169 PHE A O 1
ATOM 1306 N N . LEU A 1 170 ? 17.185 -7.395 -25.332 1.00 59.56 170 LEU A N 1
ATOM 1307 C CA . LEU A 1 170 ? 16.221 -7.665 -24.254 1.00 59.56 170 LEU A CA 1
ATOM 1308 C C . LEU A 1 170 ? 16.735 -8.736 -23.276 1.00 59.56 170 LEU A C 1
ATOM 1310 O O . LEU A 1 170 ? 16.592 -8.589 -22.062 1.00 59.56 170 LEU A O 1
ATOM 1314 N N . LEU A 1 171 ? 17.375 -9.799 -23.771 1.00 62.31 171 LEU A N 1
ATOM 1315 C CA . LEU A 1 171 ? 17.972 -10.859 -22.951 1.00 62.31 171 LEU A CA 1
ATOM 1316 C C . LEU A 1 171 ? 19.244 -10.403 -22.232 1.00 62.31 171 LEU A C 1
ATOM 1318 O O . LEU A 1 171 ? 19.422 -10.719 -21.054 1.00 62.31 171 LEU A O 1
ATOM 1322 N N . LEU A 1 172 ? 20.101 -9.637 -22.905 1.00 61.53 172 LEU A N 1
ATOM 1323 C CA . LEU A 1 172 ? 21.281 -8.984 -22.350 1.00 61.53 172 LEU A CA 1
ATOM 1324 C C . LEU A 1 172 ? 20.855 -7.975 -21.280 1.00 61.53 172 LEU A C 1
ATOM 1326 O O . LEU A 1 172 ? 21.462 -7.937 -20.220 1.00 61.53 172 LEU A O 1
ATOM 1330 N N . PHE A 1 173 ? 19.753 -7.252 -21.485 1.00 54.47 173 PHE A N 1
ATOM 1331 C CA . PHE A 1 173 ? 19.135 -6.366 -20.503 1.00 54.47 173 PHE A CA 1
ATOM 1332 C C . PHE A 1 173 ? 18.611 -7.129 -19.282 1.00 54.47 173 PHE A C 1
ATOM 1334 O O . PHE A 1 173 ? 18.905 -6.746 -18.148 1.00 54.47 173 PHE A O 1
ATOM 1341 N N . ILE A 1 174 ? 17.905 -8.249 -19.480 1.00 59.03 174 ILE A N 1
ATOM 1342 C CA . ILE A 1 174 ? 17.494 -9.136 -18.381 1.00 59.03 174 ILE A CA 1
ATOM 1343 C C . ILE A 1 174 ? 18.733 -9.680 -17.652 1.00 59.03 174 ILE A C 1
ATOM 1345 O O . ILE A 1 174 ? 18.716 -9.801 -16.427 1.00 59.03 174 ILE A O 1
ATOM 1349 N N . ARG A 1 175 ? 19.824 -9.985 -18.367 1.00 57.31 175 ARG A N 1
ATOM 1350 C CA . ARG A 1 175 ? 21.090 -10.476 -17.800 1.00 57.31 175 ARG A CA 1
ATOM 1351 C C . ARG A 1 175 ? 21.871 -9.387 -17.059 1.00 57.31 175 ARG A C 1
ATOM 1353 O O . ARG A 1 175 ? 22.324 -9.676 -15.959 1.00 57.31 175 ARG A O 1
ATOM 1360 N N . LEU A 1 176 ? 21.987 -8.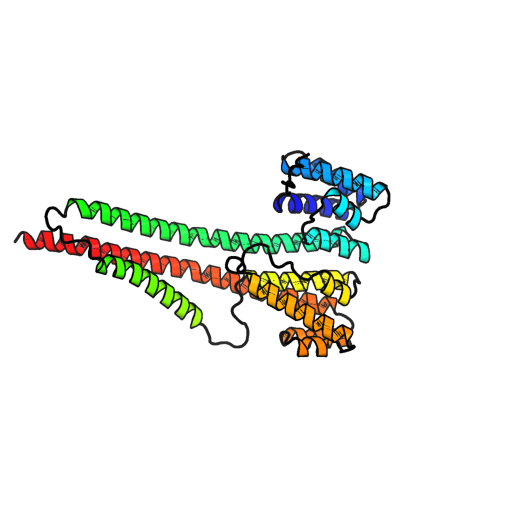160 -17.570 1.00 53.28 176 LEU A N 1
ATOM 1361 C CA . LEU A 1 176 ? 22.667 -7.032 -16.915 1.00 53.28 176 LEU A CA 1
ATOM 1362 C C . LEU A 1 176 ? 21.873 -6.516 -15.716 1.00 53.28 176 LEU A C 1
ATOM 1364 O O . LEU A 1 176 ? 22.442 -6.349 -14.640 1.00 53.28 176 LEU A O 1
ATOM 1368 N N . SER A 1 177 ? 20.547 -6.418 -15.843 1.00 53.12 177 SER A N 1
ATOM 1369 C CA . SER A 1 177 ? 19.656 -6.151 -14.705 1.00 53.12 177 SER A CA 1
ATOM 1370 C C . SER A 1 177 ? 19.733 -7.255 -13.642 1.00 53.12 177 SER A C 1
ATOM 1372 O O . SER A 1 177 ? 19.464 -7.009 -12.470 1.00 53.12 177 SER A O 1
ATOM 1374 N N . ARG A 1 178 ? 20.127 -8.481 -14.024 1.00 46.62 178 ARG A N 1
ATOM 1375 C CA . ARG A 1 178 ? 20.437 -9.583 -13.095 1.00 46.62 178 ARG A CA 1
ATOM 1376 C C . ARG A 1 178 ? 21.880 -9.576 -12.575 1.00 46.62 178 ARG A C 1
ATOM 1378 O O . ARG A 1 178 ? 22.107 -10.207 -11.544 1.00 46.62 178 ARG A O 1
ATOM 1385 N N . LYS A 1 179 ? 22.837 -8.931 -13.258 1.00 42.41 179 LYS A N 1
ATOM 1386 C CA . LYS A 1 179 ? 24.280 -8.952 -12.934 1.00 42.41 179 LYS A CA 1
ATOM 1387 C C . LYS A 1 179 ? 24.691 -7.859 -11.944 1.00 42.41 179 LYS A C 1
ATOM 1389 O O . LYS A 1 179 ? 25.744 -7.986 -11.333 1.00 42.41 179 LYS A O 1
ATOM 1394 N N . GLN A 1 180 ? 23.829 -6.874 -11.670 1.00 45.44 180 GLN A N 1
ATOM 1395 C CA . GLN A 1 180 ? 23.952 -5.982 -10.507 1.00 45.44 180 GLN A CA 1
ATOM 1396 C C . GLN A 1 180 ? 23.544 -6.715 -9.208 1.00 45.44 180 GLN A C 1
ATOM 1398 O O . GLN A 1 180 ? 22.635 -6.320 -8.480 1.00 45.44 180 GLN A O 1
ATOM 1403 N N . LYS A 1 181 ? 24.192 -7.859 -8.968 1.00 49.12 181 LYS A N 1
ATOM 1404 C CA . LYS A 1 181 ? 24.078 -8.728 -7.796 1.00 49.12 181 LYS A CA 1
ATOM 1405 C C . LYS A 1 181 ? 25.437 -8.770 -7.101 1.00 49.12 181 LYS A C 1
ATOM 1407 O O . LYS A 1 181 ? 26.149 -9.762 -7.186 1.00 49.12 181 LYS A O 1
ATOM 1412 N N . THR A 1 182 ? 25.774 -7.712 -6.382 1.00 36.72 182 THR A N 1
ATOM 1413 C CA . THR A 1 182 ? 26.811 -7.754 -5.343 1.00 36.72 182 THR A CA 1
ATOM 1414 C C . THR A 1 182 ? 26.349 -6.858 -4.202 1.00 36.72 182 THR A C 1
ATOM 1416 O O . THR A 1 182 ? 26.413 -5.637 -4.296 1.00 36.72 182 THR A O 1
ATOM 1419 N N . GLY A 1 183 ? 25.782 -7.479 -3.165 1.00 31.14 183 GLY A N 1
ATOM 1420 C CA . GLY A 1 183 ? 25.264 -6.801 -1.977 1.00 31.14 183 GLY A CA 1
ATOM 1421 C C . GLY A 1 183 ? 24.073 -7.537 -1.367 1.00 31.14 183 GLY A C 1
ATOM 1422 O O . GLY A 1 183 ? 22.963 -7.484 -1.887 1.00 31.14 183 GLY A O 1
ATOM 1423 N N . LEU A 1 184 ? 24.342 -8.260 -0.285 1.00 39.06 184 LEU A N 1
ATOM 1424 C CA . LEU A 1 184 ? 23.466 -9.131 0.498 1.00 39.06 184 LEU A CA 1
ATOM 1425 C C . LEU A 1 184 ? 22.039 -8.590 0.782 1.00 39.06 184 LEU A C 1
ATOM 1427 O O . LEU A 1 184 ? 21.828 -7.442 1.155 1.00 39.06 184 LEU A O 1
ATOM 1431 N N . HIS A 1 185 ? 21.079 -9.521 0.742 1.00 38.56 185 HIS A N 1
ATOM 1432 C CA . HIS A 1 185 ? 19.833 -9.565 1.528 1.00 38.56 185 HIS A CA 1
ATOM 1433 C C . HIS A 1 185 ? 18.551 -8.803 1.147 1.00 38.56 185 HIS A C 1
ATOM 1435 O O . HIS A 1 185 ? 17.534 -9.034 1.803 1.00 38.56 185 HIS A O 1
ATOM 1441 N N . THR A 1 186 ? 18.479 -8.041 0.056 1.00 41.44 186 THR A N 1
ATOM 1442 C CA . THR A 1 186 ? 17.175 -7.530 -0.423 1.00 41.44 186 THR A CA 1
ATOM 1443 C C . THR A 1 186 ? 16.866 -8.080 -1.806 1.00 41.44 186 THR A C 1
ATOM 1445 O O . THR A 1 186 ? 17.328 -7.584 -2.831 1.00 41.44 186 THR A O 1
ATOM 1448 N N . ARG A 1 187 ? 16.092 -9.177 -1.844 1.00 45.75 187 ARG A N 1
ATOM 1449 C CA . ARG A 1 187 ? 15.487 -9.676 -3.088 1.00 45.75 187 ARG A CA 1
ATOM 1450 C C . ARG A 1 187 ? 14.882 -8.475 -3.810 1.00 45.75 187 ARG A C 1
ATOM 1452 O O . ARG A 1 187 ? 14.065 -7.780 -3.215 1.00 45.75 187 ARG A O 1
ATOM 1459 N N . PHE A 1 188 ? 15.301 -8.248 -5.055 1.00 46.31 188 PHE A N 1
ATOM 1460 C CA . PHE A 1 188 ? 14.755 -7.240 -5.960 1.00 46.31 188 PHE A CA 1
ATOM 1461 C C . PHE A 1 188 ? 13.226 -7.306 -5.944 1.00 46.31 188 PHE A C 1
ATOM 1463 O O . PHE A 1 188 ? 12.598 -8.125 -6.622 1.00 46.31 188 PHE A O 1
ATOM 1470 N N . LEU A 1 189 ? 12.621 -6.459 -5.125 1.00 56.53 189 LEU A N 1
ATOM 1471 C CA . LEU A 1 189 ? 11.195 -6.251 -5.112 1.00 56.53 189 LEU A CA 1
ATOM 1472 C C . LEU A 1 189 ? 10.947 -5.135 -6.108 1.00 56.53 189 LEU A C 1
ATOM 1474 O O . LEU A 1 189 ? 11.412 -4.014 -5.925 1.00 56.53 189 LEU A O 1
ATOM 1478 N N . LEU A 1 190 ? 10.224 -5.461 -7.180 1.00 71.19 190 LEU A N 1
ATOM 1479 C CA . LEU A 1 190 ? 9.582 -4.449 -8.014 1.00 71.19 190 LEU A CA 1
ATOM 1480 C C . LEU A 1 190 ? 8.918 -3.420 -7.084 1.00 71.19 190 LEU A C 1
ATOM 1482 O O . LEU A 1 190 ? 8.338 -3.841 -6.075 1.00 71.19 190 LEU A O 1
ATOM 1486 N N . PRO A 1 191 ? 8.961 -2.114 -7.405 1.00 79.88 191 PRO A N 1
ATOM 1487 C CA . PRO A 1 191 ? 8.481 -1.065 -6.503 1.00 79.88 191 PRO A CA 1
ATOM 1488 C C . PRO A 1 191 ? 7.057 -1.353 -6.015 1.00 79.88 191 PRO A C 1
ATOM 1490 O O . PRO A 1 191 ? 6.751 -1.186 -4.840 1.00 79.88 191 PRO A O 1
ATOM 1493 N N . ASN A 1 192 ? 6.223 -1.924 -6.887 1.00 80.69 192 ASN A N 1
ATOM 1494 C CA . ASN A 1 192 ? 4.851 -2.318 -6.581 1.00 80.69 192 ASN A CA 1
ATOM 1495 C C . ASN A 1 192 ? 4.740 -3.405 -5.484 1.00 80.69 192 ASN A C 1
ATOM 1497 O O . ASN A 1 192 ? 3.878 -3.327 -4.612 1.00 80.69 192 ASN A O 1
ATOM 1501 N N . LYS A 1 193 ? 5.652 -4.390 -5.462 1.00 84.12 193 LYS A N 1
ATOM 1502 C CA . LYS A 1 193 ? 5.678 -5.440 -4.427 1.00 84.12 193 LYS A CA 1
ATOM 1503 C C . LYS A 1 193 ? 6.107 -4.886 -3.065 1.00 84.12 193 LYS A C 1
ATOM 1505 O O . LYS A 1 193 ? 5.563 -5.302 -2.047 1.00 84.12 193 LYS A O 1
ATOM 1510 N N . ALA A 1 194 ? 7.068 -3.961 -3.046 1.00 86.19 194 ALA A N 1
ATOM 1511 C CA . ALA A 1 194 ? 7.530 -3.318 -1.817 1.00 86.19 194 ALA A CA 1
ATOM 1512 C C . ALA A 1 194 ? 6.478 -2.349 -1.246 1.00 86.19 194 ALA A C 1
ATOM 1514 O O . ALA A 1 194 ? 6.206 -2.391 -0.048 1.00 86.19 194 ALA A O 1
ATOM 1515 N N . TRP A 1 195 ? 5.811 -1.561 -2.101 1.00 88.75 195 TRP A N 1
ATOM 1516 C CA . TRP A 1 195 ? 4.681 -0.708 -1.708 1.00 88.75 195 TRP A CA 1
ATOM 1517 C C . TRP A 1 195 ? 3.526 -1.511 -1.104 1.00 88.75 195 TRP A C 1
ATOM 1519 O O . TRP A 1 195 ? 2.939 -1.088 -0.110 1.00 88.75 195 TRP A O 1
ATOM 1529 N N . LEU A 1 196 ? 3.228 -2.691 -1.657 1.00 88.56 196 LEU A N 1
ATOM 1530 C CA . LEU A 1 196 ? 2.188 -3.566 -1.120 1.00 88.56 196 LEU A CA 1
ATOM 1531 C C . LEU A 1 196 ? 2.530 -4.074 0.285 1.00 88.56 196 LEU A C 1
ATOM 1533 O O . LEU A 1 196 ? 1.692 -3.971 1.177 1.00 88.56 196 LEU A O 1
ATOM 1537 N N . ALA A 1 197 ? 3.750 -4.575 0.500 1.00 89.31 197 ALA A N 1
ATOM 1538 C CA . ALA A 1 197 ? 4.196 -5.010 1.826 1.00 89.31 197 ALA A CA 1
ATOM 1539 C C . ALA A 1 197 ? 4.198 -3.846 2.831 1.00 89.31 197 ALA A C 1
ATOM 1541 O O . ALA A 1 197 ? 3.734 -3.991 3.957 1.00 89.31 197 ALA A O 1
ATOM 1542 N N . SER A 1 198 ? 4.658 -2.671 2.398 1.00 92.00 198 SER A N 1
ATOM 1543 C CA . SER A 1 198 ? 4.645 -1.457 3.208 1.00 92.00 198 SER A CA 1
ATOM 1544 C C . SER A 1 198 ? 3.226 -1.073 3.641 1.00 92.00 198 SER A C 1
ATOM 1546 O O . SER A 1 198 ? 2.992 -0.853 4.825 1.00 92.00 198 SER A O 1
ATOM 1548 N N . ASN A 1 199 ? 2.261 -1.069 2.714 1.00 91.19 199 ASN A N 1
ATOM 1549 C CA . ASN A 1 199 ? 0.858 -0.824 3.047 1.00 91.19 199 ASN A CA 1
ATOM 1550 C C . ASN A 1 199 ? 0.324 -1.881 4.010 1.00 91.19 199 ASN A C 1
ATOM 1552 O O . ASN A 1 199 ? -0.250 -1.519 5.024 1.00 91.19 199 ASN A O 1
ATOM 1556 N N . PHE A 1 200 ? 0.559 -3.164 3.740 1.00 91.56 200 PHE A N 1
ATOM 1557 C CA . PHE A 1 200 ? 0.106 -4.253 4.602 1.00 91.56 200 PHE A CA 1
ATOM 1558 C C . PHE A 1 200 ? 0.530 -4.058 6.070 1.00 91.56 200 PHE A C 1
ATOM 1560 O O . PHE A 1 200 ? -0.322 -4.086 6.957 1.00 91.56 200 PHE A O 1
ATOM 1567 N N . TYR A 1 201 ? 1.814 -3.782 6.321 1.00 92.25 201 TYR A N 1
ATOM 1568 C CA . TYR A 1 201 ? 2.306 -3.544 7.681 1.00 92.25 201 TYR A CA 1
ATOM 1569 C C . TYR A 1 201 ? 1.813 -2.226 8.279 1.00 92.25 201 TYR A C 1
ATOM 1571 O O . TYR A 1 201 ? 1.496 -2.194 9.463 1.00 92.25 201 TYR A O 1
ATOM 1579 N N . HIS A 1 202 ? 1.708 -1.160 7.478 1.00 94.00 202 HIS A N 1
ATOM 1580 C CA . HIS A 1 202 ? 1.185 0.126 7.948 1.00 94.00 202 HIS A CA 1
ATOM 1581 C C . HIS A 1 202 ? -0.232 -0.035 8.483 1.00 94.00 202 HIS A C 1
ATOM 1583 O O . HIS A 1 202 ? -0.550 0.429 9.568 1.00 94.00 202 HIS A O 1
ATOM 1589 N N . VAL A 1 203 ? -1.071 -0.758 7.747 1.00 92.31 203 VAL A N 1
ATOM 1590 C CA . VAL A 1 203 ? -2.468 -0.870 8.130 1.00 92.31 203 VAL A CA 1
ATOM 1591 C C . VAL A 1 203 ? -2.621 -1.733 9.392 1.00 92.31 203 VAL A C 1
ATOM 1593 O O . VAL A 1 203 ? -3.466 -1.437 10.233 1.00 92.31 203 VAL A O 1
ATOM 1596 N N . ILE A 1 204 ? -1.803 -2.783 9.561 1.00 93.00 204 ILE A N 1
ATOM 1597 C CA . ILE A 1 204 ? -1.752 -3.552 10.822 1.00 93.00 204 ILE A CA 1
ATOM 1598 C C . ILE A 1 204 ? -1.302 -2.650 11.975 1.00 93.00 204 ILE A C 1
ATOM 1600 O O . ILE A 1 204 ? -1.862 -2.727 13.062 1.00 93.00 204 ILE A O 1
ATOM 1604 N N . ALA A 1 205 ? -0.325 -1.774 11.737 1.00 93.75 205 ALA A N 1
ATOM 1605 C CA . ALA A 1 205 ? 0.139 -0.829 12.743 1.00 93.75 205 ALA A CA 1
ATOM 1606 C C . ALA A 1 205 ? -0.969 0.134 13.191 1.00 93.75 205 ALA A C 1
ATOM 1608 O O . ALA A 1 205 ? -1.135 0.319 14.391 1.00 93.75 205 ALA A O 1
ATOM 1609 N N . CYS A 1 206 ? -1.752 0.690 12.259 1.00 92.38 206 CYS A N 1
ATOM 1610 C CA . CYS A 1 206 ? -2.880 1.571 12.583 1.00 92.38 206 CYS A CA 1
ATOM 1611 C C . CYS A 1 206 ? -3.960 0.847 13.399 1.00 92.38 206 CYS A C 1
ATOM 1613 O O . CYS A 1 206 ? -4.499 1.414 14.344 1.00 92.38 206 CYS A O 1
ATOM 1615 N N . GLU A 1 207 ? -4.271 -0.409 13.062 1.00 92.69 207 GLU A N 1
ATOM 1616 C CA . GLU A 1 207 ? -5.245 -1.201 13.823 1.00 92.69 207 GLU A CA 1
ATOM 1617 C C . GLU A 1 207 ? -4.760 -1.482 15.248 1.00 92.69 207 GLU A C 1
ATOM 1619 O O . GLU A 1 207 ? -5.499 -1.263 16.204 1.00 92.69 207 GLU A O 1
ATOM 1624 N N . LEU A 1 208 ? -3.504 -1.906 15.398 1.00 93.75 208 LEU A N 1
ATOM 1625 C CA . LEU A 1 208 ? -2.903 -2.146 16.710 1.00 93.75 208 LEU A CA 1
ATOM 1626 C C . LEU A 1 208 ? -2.815 -0.857 17.537 1.00 93.75 208 LEU A C 1
ATOM 1628 O O . LEU A 1 208 ? -3.082 -0.882 18.733 1.00 93.75 208 LEU A O 1
ATOM 1632 N N . ASN A 1 209 ? -2.469 0.271 16.907 1.00 93.62 209 ASN A N 1
ATOM 1633 C CA . ASN A 1 209 ? -2.409 1.575 17.572 1.00 93.62 209 ASN A CA 1
ATOM 1634 C C . ASN A 1 209 ? -3.792 2.041 18.048 1.00 93.62 209 ASN A C 1
ATOM 1636 O O . ASN A 1 209 ? -3.897 2.720 19.060 1.00 93.62 209 ASN A O 1
ATOM 1640 N N . ALA A 1 210 ? -4.849 1.642 17.339 1.00 91.94 210 ALA A N 1
ATOM 1641 C CA . ALA A 1 210 ? -6.230 1.881 17.737 1.00 91.94 210 ALA A CA 1
ATOM 1642 C C . ALA A 1 210 ? -6.736 0.911 18.826 1.00 91.94 210 ALA A C 1
ATOM 1644 O O . ALA A 1 210 ? -7.901 0.987 19.203 1.00 91.94 210 ALA A O 1
ATOM 1645 N N . GLY A 1 211 ? -5.897 -0.010 19.319 1.00 91.12 211 GLY A N 1
ATOM 1646 C CA . GLY A 1 211 ? -6.250 -0.962 20.378 1.00 91.12 211 GLY A CA 1
ATOM 1647 C C . GLY A 1 211 ? -6.916 -2.252 19.889 1.00 91.12 211 GLY A C 1
ATOM 1648 O O . GLY A 1 211 ? -7.482 -2.996 20.688 1.00 91.12 211 GLY A O 1
ATOM 1649 N N . ILE A 1 212 ? -6.867 -2.542 18.588 1.00 91.75 212 ILE A N 1
ATOM 1650 C CA . ILE A 1 212 ? -7.436 -3.770 18.020 1.00 91.75 212 ILE A CA 1
ATOM 1651 C C . ILE A 1 212 ? -6.465 -4.933 18.243 1.00 91.75 212 ILE A C 1
ATOM 1653 O O . ILE A 1 212 ? -5.264 -4.801 18.021 1.00 91.75 212 ILE A O 1
ATOM 1657 N N . ASP A 1 213 ? -6.986 -6.094 18.643 1.00 91.94 213 ASP A N 1
ATOM 1658 C CA . ASP A 1 213 ? -6.179 -7.295 18.874 1.00 91.94 213 ASP A CA 1
ATOM 1659 C C . ASP A 1 213 ? -5.482 -7.797 17.592 1.00 91.94 213 ASP A C 1
ATOM 1661 O O . ASP A 1 213 ? -6.072 -7.864 16.509 1.00 91.94 213 ASP A O 1
ATOM 1665 N N . LEU A 1 214 ? -4.231 -8.242 17.731 1.00 90.69 214 LEU A N 1
ATOM 1666 C CA . LEU A 1 214 ? -3.394 -8.746 16.645 1.00 90.69 214 LEU A CA 1
ATOM 1667 C C . LEU A 1 214 ? -4.069 -9.888 15.877 1.00 90.69 214 LEU A C 1
ATOM 1669 O O . LEU A 1 214 ? -3.989 -9.938 14.645 1.00 90.69 214 LEU A O 1
ATOM 1673 N N . MET A 1 215 ? -4.763 -10.796 16.569 1.00 89.75 215 MET A N 1
ATOM 1674 C CA . MET A 1 215 ? -5.469 -11.893 15.901 1.00 89.75 215 MET A CA 1
ATOM 1675 C C . MET A 1 215 ? -6.606 -11.389 15.007 1.00 89.75 215 MET A C 1
ATOM 1677 O O . MET A 1 215 ? -6.846 -11.973 13.942 1.00 89.75 215 MET A O 1
ATOM 1681 N N . HIS A 1 216 ? -7.271 -10.295 15.389 1.00 87.94 216 HIS A N 1
ATOM 1682 C CA . HIS A 1 216 ? -8.270 -9.641 14.549 1.00 87.94 216 HIS A CA 1
ATOM 1683 C C . HIS A 1 216 ? -7.620 -9.026 13.304 1.00 87.94 216 HIS A C 1
ATOM 1685 O O . HIS A 1 216 ? -8.060 -9.330 12.190 1.00 87.94 216 HIS A O 1
ATOM 1691 N N . CYS A 1 217 ? -6.538 -8.257 13.479 1.00 88.31 217 CYS A N 1
ATOM 1692 C CA . CYS A 1 217 ? -5.791 -7.617 12.390 1.00 88.31 217 CYS A CA 1
ATOM 1693 C C . CYS A 1 217 ? -5.328 -8.641 11.343 1.00 88.31 217 CYS A C 1
ATOM 1695 O O . CYS A 1 217 ? -5.496 -8.461 10.135 1.00 88.31 217 CYS A O 1
ATOM 1697 N N . LEU A 1 218 ? -4.795 -9.775 11.807 1.00 86.38 218 LEU A N 1
ATOM 1698 C CA . LEU A 1 218 ? -4.339 -10.857 10.939 1.00 86.38 218 LEU A CA 1
ATOM 1699 C C . LEU A 1 218 ? -5.506 -11.565 10.228 1.00 86.38 218 LEU A C 1
ATOM 1701 O O . LEU A 1 218 ? -5.363 -11.992 9.084 1.00 86.38 218 LEU A O 1
ATOM 1705 N N . ARG A 1 219 ? -6.664 -11.737 10.883 1.00 82.56 219 ARG A N 1
ATOM 1706 C CA . ARG A 1 219 ? -7.805 -12.494 10.324 1.00 82.56 219 ARG A CA 1
ATOM 1707 C C . ARG A 1 219 ? -8.549 -11.710 9.264 1.00 82.56 219 ARG A C 1
ATOM 1709 O O . ARG A 1 219 ? -8.899 -12.267 8.227 1.00 82.56 219 ARG A O 1
ATOM 1716 N N . TYR A 1 220 ? -8.804 -10.437 9.533 1.00 73.31 220 TYR A N 1
ATOM 1717 C CA . TYR A 1 220 ? -9.620 -9.606 8.659 1.00 73.31 220 TYR A CA 1
ATOM 1718 C C . TYR A 1 220 ? -8.861 -9.150 7.400 1.00 73.31 220 TYR A C 1
ATOM 1720 O O . TYR A 1 220 ? -9.473 -8.775 6.403 1.00 73.31 220 TYR A O 1
ATOM 1728 N N . ARG A 1 221 ? -7.523 -9.242 7.406 1.00 70.06 221 ARG A N 1
ATOM 1729 C CA . ARG A 1 221 ? -6.658 -8.686 6.356 1.00 70.06 221 ARG A CA 1
ATOM 1730 C C . ARG A 1 221 ? -5.960 -9.712 5.462 1.00 70.06 221 ARG A C 1
ATOM 1732 O O . ARG A 1 221 ? -4.938 -9.404 4.847 1.00 70.06 221 ARG A O 1
ATOM 1739 N N . ALA A 1 222 ? -6.523 -10.909 5.315 1.00 62.34 222 ALA A N 1
ATOM 1740 C CA . ALA A 1 222 ? -6.132 -11.780 4.210 1.00 62.34 222 ALA A CA 1
ATOM 1741 C C . ALA A 1 222 ? -6.457 -11.061 2.888 1.00 62.34 222 ALA A C 1
ATOM 1743 O O . ALA A 1 222 ? -7.621 -10.831 2.556 1.00 62.34 222 ALA A O 1
ATOM 1744 N N . MET A 1 223 ? -5.426 -10.640 2.152 1.00 64.94 223 MET A N 1
ATOM 1745 C CA . MET A 1 223 ? -5.614 -9.889 0.915 1.00 64.94 223 MET A CA 1
ATOM 1746 C C . MET A 1 223 ? -6.314 -10.795 -0.100 1.00 64.94 223 MET A C 1
ATOM 1748 O O . MET A 1 223 ? -5.790 -11.876 -0.388 1.00 64.94 223 MET A O 1
ATOM 1752 N N . PRO A 1 224 ? -7.463 -10.394 -0.670 1.00 56.38 224 PRO A N 1
ATOM 1753 C CA . PRO A 1 224 ? -8.129 -11.213 -1.667 1.00 56.38 224 PRO A CA 1
ATOM 1754 C C . PRO A 1 224 ? -7.189 -11.405 -2.859 1.00 56.38 224 PRO A C 1
ATOM 1756 O O . PRO A 1 224 ? -6.693 -10.426 -3.426 1.00 56.38 224 PRO A O 1
ATOM 1759 N N . LEU A 1 225 ? -6.940 -12.663 -3.245 1.00 56.34 225 LEU A N 1
ATOM 1760 C CA . LEU A 1 225 ? -6.261 -12.955 -4.504 1.00 56.34 225 LEU A CA 1
ATOM 1761 C C . LEU A 1 225 ? -7.134 -12.361 -5.614 1.00 56.34 225 LEU A C 1
ATOM 1763 O O . LEU A 1 225 ? -8.291 -12.748 -5.783 1.00 56.34 225 LEU A O 1
ATOM 1767 N N . GLY A 1 226 ? -6.623 -11.339 -6.302 1.00 52.31 226 GLY A N 1
ATOM 1768 C CA . GLY A 1 226 ? -7.394 -10.626 -7.318 1.00 52.31 226 GLY A CA 1
ATOM 1769 C C . GLY A 1 226 ? -7.954 -11.582 -8.376 1.00 52.31 226 GLY A C 1
ATOM 1770 O O . GLY A 1 226 ? -7.296 -12.546 -8.748 1.00 52.31 226 GLY A O 1
ATOM 1771 N N . ARG A 1 227 ? -9.149 -11.284 -8.909 1.00 47.84 227 ARG A N 1
ATOM 1772 C CA . ARG A 1 227 ? -9.816 -12.077 -9.969 1.00 47.84 227 ARG A CA 1
ATOM 1773 C C . ARG A 1 227 ? -9.015 -12.190 -11.276 1.00 47.84 227 ARG A C 1
ATOM 1775 O O . ARG A 1 227 ? -9.383 -12.966 -12.150 1.00 47.84 227 ARG A O 1
ATOM 1782 N N . LEU A 1 228 ? -7.964 -11.387 -11.437 1.00 54.31 228 LEU A N 1
ATOM 1783 C CA . LEU A 1 228 ? -7.085 -11.440 -12.600 1.00 54.31 228 LEU A CA 1
ATOM 1784 C C . LEU A 1 228 ? -6.203 -12.695 -12.527 1.00 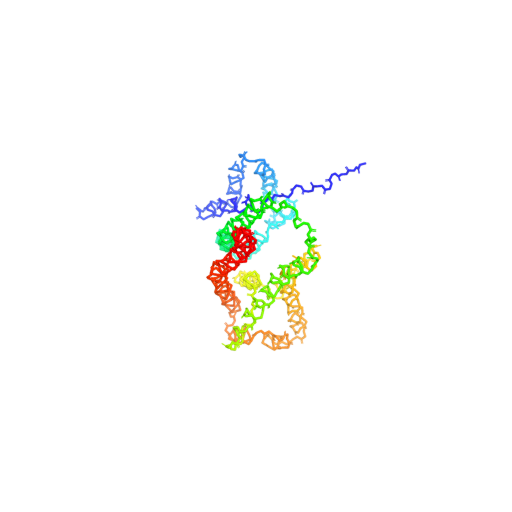54.31 228 LEU A C 1
ATOM 1786 O O . LEU A 1 228 ? -5.629 -12.955 -11.467 1.00 54.31 228 LEU A O 1
ATOM 1790 N N . PRO A 1 229 ? -6.029 -13.439 -13.635 1.00 49.66 229 PRO A N 1
ATOM 1791 C CA . PRO A 1 229 ? -5.151 -14.602 -13.651 1.00 49.66 229 PRO A CA 1
ATOM 1792 C C . PRO A 1 229 ? -3.751 -14.185 -13.185 1.00 49.66 229 PRO A C 1
ATOM 1794 O O . PRO A 1 229 ? -3.207 -13.181 -13.653 1.00 49.66 229 PRO A O 1
ATOM 1797 N N . GLY A 1 230 ? -3.159 -14.952 -12.259 1.00 53.94 230 GLY A N 1
ATOM 1798 C CA . GLY A 1 230 ? -1.922 -14.599 -11.542 1.00 53.94 230 GLY A CA 1
ATOM 1799 C C . GLY A 1 230 ? -0.706 -14.276 -12.424 1.00 53.94 230 GLY A C 1
ATOM 1800 O O . GLY A 1 230 ? 0.277 -13.728 -11.935 1.00 53.94 230 GLY A O 1
ATOM 1801 N N . ARG A 1 231 ? -0.787 -14.553 -13.733 1.00 51.56 231 ARG A N 1
ATOM 1802 C CA . ARG A 1 231 ? 0.211 -14.211 -14.756 1.00 51.56 231 ARG A CA 1
ATOM 1803 C C . ARG A 1 231 ? 0.216 -12.724 -15.149 1.00 51.56 231 ARG A C 1
ATOM 1805 O O . ARG A 1 231 ? 1.249 -12.234 -15.589 1.00 51.56 231 ARG A O 1
ATOM 1812 N N . LEU A 1 232 ? -0.904 -12.015 -14.977 1.00 53.47 232 LEU A N 1
ATOM 1813 C CA . LEU A 1 232 ? -1.058 -10.595 -15.335 1.00 53.47 232 LEU A CA 1
ATOM 1814 C C . LEU A 1 232 ? -0.990 -9.649 -14.128 1.00 53.47 232 LEU A C 1
ATOM 1816 O O . LEU A 1 232 ? -0.820 -8.446 -14.305 1.00 53.47 232 LEU A O 1
ATOM 1820 N N . ASN A 1 233 ? -1.105 -10.165 -12.900 1.00 63.31 233 ASN A N 1
ATOM 1821 C CA . ASN A 1 233 ? -0.981 -9.346 -11.698 1.00 63.31 233 ASN A CA 1
ATOM 1822 C C . ASN A 1 233 ? 0.468 -9.391 -11.165 1.00 63.31 233 ASN A C 1
ATOM 1824 O O . ASN A 1 233 ? 0.853 -10.386 -10.541 1.00 63.31 233 ASN A O 1
ATOM 1828 N N . PRO A 1 234 ? 1.272 -8.318 -11.325 1.00 64.00 234 PRO A N 1
ATOM 1829 C CA . PRO A 1 234 ? 2.666 -8.291 -10.865 1.00 64.00 234 PRO A CA 1
ATOM 1830 C C . PRO A 1 234 ? 2.804 -8.472 -9.344 1.00 64.00 234 PRO A C 1
ATOM 1832 O O . PRO A 1 234 ? 3.885 -8.811 -8.849 1.00 64.00 234 PRO A O 1
ATOM 1835 N N . ASN A 1 235 ? 1.707 -8.279 -8.605 1.00 70.31 235 ASN A N 1
ATOM 1836 C CA . ASN A 1 235 ? 1.659 -8.332 -7.151 1.00 70.31 235 ASN A CA 1
ATOM 1837 C C . ASN A 1 235 ? 1.203 -9.691 -6.595 1.00 70.31 235 ASN A C 1
ATOM 1839 O O . ASN A 1 235 ? 1.335 -9.908 -5.392 1.00 70.31 235 ASN A O 1
ATOM 1843 N N . HIS A 1 236 ? 0.740 -10.624 -7.437 1.00 72.62 236 HIS A N 1
ATOM 1844 C CA . HIS A 1 236 ? 0.187 -11.915 -6.999 1.00 72.62 236 HIS A CA 1
ATOM 1845 C C . HIS A 1 236 ? 1.173 -12.725 -6.142 1.00 72.62 236 HIS A C 1
ATOM 1847 O O . HIS A 1 236 ? 0.817 -13.244 -5.090 1.00 72.62 236 HIS A O 1
ATOM 1853 N N . GLY A 1 237 ? 2.450 -12.764 -6.541 1.00 78.94 237 GLY A N 1
ATOM 1854 C CA . GLY A 1 237 ? 3.477 -13.472 -5.773 1.00 78.94 237 GLY A CA 1
ATOM 1855 C C . GLY A 1 237 ? 3.660 -12.916 -4.356 1.00 78.94 237 GLY A C 1
ATOM 1856 O O . GLY A 1 237 ? 3.756 -13.693 -3.416 1.00 78.94 237 GLY A O 1
ATOM 1857 N N . MET A 1 238 ? 3.658 -11.586 -4.196 1.00 81.19 238 MET A N 1
ATOM 1858 C CA . MET A 1 238 ? 3.813 -10.958 -2.877 1.00 81.19 238 MET A CA 1
ATOM 1859 C C . MET A 1 238 ? 2.556 -11.134 -2.013 1.00 81.19 238 MET A C 1
ATOM 1861 O O . MET A 1 238 ? 2.658 -11.427 -0.825 1.00 81.19 238 MET A O 1
ATOM 1865 N N . GLN A 1 239 ? 1.371 -10.989 -2.611 1.00 82.75 239 GLN A N 1
ATOM 1866 C CA . GLN A 1 239 ? 0.097 -11.211 -1.920 1.00 82.75 239 GLN A CA 1
ATOM 1867 C C . GLN A 1 239 ? 0.027 -12.628 -1.352 1.00 82.75 239 GLN A C 1
ATOM 1869 O O . GLN A 1 239 ? -0.270 -12.797 -0.174 1.00 82.75 239 GLN A O 1
ATOM 1874 N N . ASN A 1 240 ? 0.404 -13.633 -2.147 1.00 82.38 240 ASN A N 1
ATOM 1875 C CA . ASN A 1 240 ? 0.427 -15.020 -1.694 1.00 82.38 240 ASN A CA 1
ATOM 1876 C C . ASN A 1 240 ? 1.445 -15.239 -0.578 1.00 82.38 240 ASN A C 1
ATOM 1878 O O . ASN A 1 240 ? 1.114 -15.883 0.411 1.00 82.38 240 ASN A O 1
ATOM 1882 N N . THR A 1 241 ? 2.656 -14.682 -0.689 1.00 85.25 241 THR A N 1
ATOM 1883 C CA . THR A 1 241 ? 3.652 -14.816 0.384 1.00 85.25 241 THR A CA 1
ATOM 1884 C C . THR A 1 241 ? 3.186 -14.180 1.688 1.00 85.25 241 THR A C 1
ATOM 1886 O O . THR A 1 241 ? 3.393 -14.767 2.742 1.00 85.25 241 THR A O 1
ATOM 1889 N N . LEU A 1 242 ? 2.520 -13.021 1.630 1.00 86.75 242 LEU A N 1
ATOM 1890 C CA . LEU A 1 242 ? 1.991 -12.358 2.823 1.00 86.75 242 LEU A CA 1
ATOM 1891 C C . LEU A 1 242 ? 0.792 -13.115 3.402 1.00 86.75 242 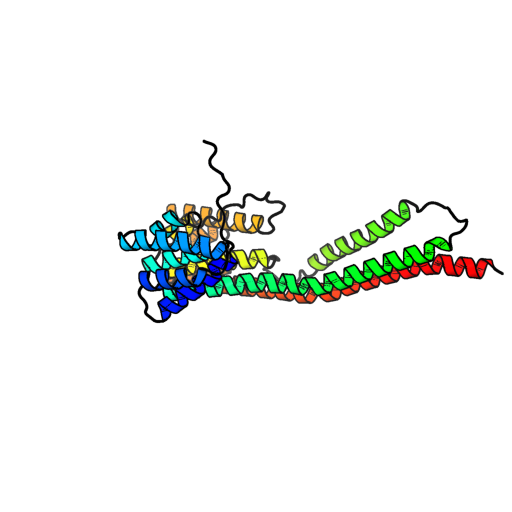LEU A C 1
ATOM 1893 O O . LEU A 1 242 ? 0.753 -13.334 4.604 1.00 86.75 242 LEU A O 1
ATOM 1897 N N . ASN A 1 243 ? -0.136 -13.588 2.568 1.00 87.94 243 ASN A N 1
ATOM 1898 C CA . ASN A 1 243 ? -1.271 -14.396 3.023 1.00 87.94 243 ASN A CA 1
ATOM 1899 C C . ASN A 1 243 ? -0.816 -15.713 3.669 1.00 87.94 243 ASN A C 1
ATOM 1901 O O . ASN A 1 243 ? -1.342 -16.099 4.709 1.00 87.94 243 ASN A O 1
ATOM 1905 N N . LEU A 1 244 ? 0.185 -16.384 3.086 1.00 87.12 244 LEU A N 1
ATOM 1906 C CA . LEU A 1 244 ? 0.787 -17.579 3.677 1.00 87.12 244 LEU A CA 1
ATOM 1907 C C . LEU A 1 244 ? 1.474 -17.247 5.002 1.00 87.12 244 LEU A C 1
ATOM 1909 O O . LEU A 1 244 ? 1.258 -17.960 5.976 1.00 87.12 244 LEU A O 1
ATOM 1913 N N . LEU A 1 245 ? 2.259 -16.171 5.062 1.00 88.31 245 LEU A N 1
ATOM 1914 C CA . LEU A 1 245 ? 2.915 -15.724 6.292 1.00 88.31 245 LEU A CA 1
ATOM 1915 C C . LEU A 1 245 ? 1.888 -15.452 7.401 1.00 88.31 245 LEU A C 1
ATOM 1917 O O . LEU A 1 245 ? 2.034 -15.969 8.504 1.00 88.31 245 LEU A O 1
ATOM 1921 N N . VAL A 1 246 ? 0.807 -14.731 7.091 1.00 90.31 246 VAL A N 1
ATOM 1922 C CA . VAL A 1 246 ? -0.297 -14.459 8.025 1.00 90.31 246 VAL A CA 1
ATOM 1923 C C . VAL A 1 246 ? -0.943 -15.752 8.511 1.00 90.31 246 VAL A C 1
ATOM 1925 O O . VAL A 1 246 ? -1.113 -15.924 9.714 1.00 90.31 246 VAL A O 1
ATOM 1928 N N . ALA A 1 247 ? -1.254 -16.682 7.605 1.00 89.75 247 ALA A N 1
ATOM 1929 C CA . ALA A 1 247 ? -1.876 -17.953 7.964 1.00 89.75 247 ALA A CA 1
ATOM 1930 C C . ALA A 1 247 ? -0.985 -18.804 8.888 1.00 89.75 247 ALA A C 1
ATOM 1932 O O . ALA A 1 247 ? -1.482 -19.391 9.850 1.00 89.75 247 ALA A O 1
ATOM 1933 N N . HIS A 1 248 ? 0.329 -18.842 8.637 1.00 90.81 248 HIS A N 1
ATOM 1934 C CA . HIS A 1 248 ? 1.279 -19.547 9.503 1.00 90.81 248 HIS A CA 1
ATOM 1935 C C . HIS A 1 248 ? 1.389 -18.884 10.876 1.00 90.81 248 HIS A C 1
ATOM 1937 O O . HIS A 1 248 ? 1.290 -19.577 11.886 1.00 90.81 248 HIS A O 1
ATOM 1943 N N . ILE A 1 249 ? 1.517 -17.553 10.932 1.00 90.69 249 ILE A N 1
ATOM 1944 C CA . ILE A 1 249 ? 1.564 -16.817 12.203 1.00 90.69 249 ILE A CA 1
ATOM 1945 C C . ILE A 1 249 ? 0.293 -17.079 13.009 1.00 90.69 249 ILE A C 1
ATOM 1947 O O . ILE A 1 249 ? 0.376 -17.441 14.175 1.00 90.69 249 ILE A O 1
ATOM 1951 N N . GLN A 1 250 ? -0.882 -16.983 12.388 1.00 91.88 250 GLN A N 1
ATOM 1952 C CA . GLN A 1 250 ? -2.154 -17.260 13.056 1.00 91.88 250 GLN A CA 1
ATOM 1953 C C . GLN A 1 250 ? -2.245 -18.683 13.594 1.00 91.88 250 GLN A C 1
ATOM 1955 O O . GLN A 1 250 ? -2.745 -18.885 14.698 1.00 91.88 250 GLN A O 1
ATOM 1960 N N . LYS A 1 251 ? -1.808 -19.676 12.812 1.00 92.19 251 LYS A N 1
ATOM 1961 C CA . LYS A 1 251 ? -1.809 -21.075 13.243 1.00 92.19 251 LYS A CA 1
ATOM 1962 C C . LYS A 1 251 ? -0.921 -21.261 14.474 1.00 92.19 251 LYS A C 1
ATOM 1964 O O . LYS A 1 251 ? -1.365 -21.875 15.435 1.00 92.19 251 LYS A O 1
ATOM 1969 N N . ASN A 1 252 ? 0.278 -20.688 14.455 1.00 92.88 252 ASN A N 1
ATOM 1970 C CA . ASN A 1 252 ? 1.254 -20.814 15.535 1.00 92.88 252 ASN A CA 1
ATOM 1971 C C . ASN A 1 252 ? 0.814 -20.053 16.800 1.00 92.88 252 ASN A C 1
ATOM 1973 O O . ASN A 1 252 ? 0.915 -20.585 17.901 1.00 92.88 252 ASN A O 1
ATOM 1977 N N . LEU A 1 253 ? 0.233 -18.856 16.652 1.00 92.31 253 LEU A N 1
ATOM 1978 C CA . LEU A 1 253 ? -0.341 -18.098 17.772 1.00 92.31 253 LEU A CA 1
ATOM 1979 C C . LEU A 1 253 ? -1.503 -18.852 18.434 1.00 92.31 253 LEU A C 1
ATOM 1981 O O . LEU A 1 253 ? -1.584 -18.919 19.655 1.00 92.31 253 LEU A O 1
ATOM 1985 N N . LYS A 1 254 ? -2.374 -19.497 17.644 1.00 91.81 254 LYS A N 1
ATOM 1986 C CA . LYS A 1 254 ? -3.459 -20.347 18.175 1.00 91.81 254 LYS A CA 1
ATOM 1987 C C . LYS A 1 254 ? -2.956 -21.577 18.934 1.00 91.81 254 LYS A C 1
ATOM 1989 O O . LYS A 1 254 ? -3.701 -22.127 19.735 1.00 91.81 254 LYS A O 1
ATOM 1994 N N . GLN A 1 255 ? -1.728 -22.015 18.671 1.00 93.06 255 GLN A N 1
ATOM 1995 C CA . GLN A 1 255 ? -1.072 -23.108 19.393 1.00 93.06 255 GLN A CA 1
ATOM 1996 C C . GLN A 1 255 ? -0.389 -22.634 20.687 1.00 93.06 255 GLN A C 1
ATOM 1998 O O . GLN A 1 255 ? 0.234 -23.444 21.365 1.00 93.06 255 GLN A O 1
ATOM 2003 N N . GLY A 1 256 ? -0.495 -21.346 21.034 1.00 91.62 256 GLY A N 1
ATOM 2004 C CA . GLY A 1 256 ? 0.098 -20.774 22.243 1.00 91.62 256 GLY A CA 1
ATOM 2005 C C . GLY A 1 256 ? 1.574 -20.394 22.107 1.00 91.62 256 GLY A C 1
ATOM 2006 O O . GLY A 1 256 ? 2.211 -20.100 23.114 1.00 91.62 256 GLY A O 1
ATOM 2007 N N . MET A 1 257 ? 2.137 -20.395 20.892 1.00 92.62 257 MET A N 1
ATOM 2008 C CA . MET A 1 257 ? 3.505 -19.916 20.671 1.00 92.62 257 MET A CA 1
ATOM 2009 C C . MET A 1 257 ? 3.589 -18.397 20.852 1.00 92.62 257 MET A C 1
ATOM 2011 O O . MET A 1 257 ? 2.658 -17.672 20.497 1.00 92.62 257 MET A O 1
ATOM 2015 N N . SER A 1 258 ? 4.743 -17.915 21.323 1.00 93.44 258 SER A N 1
ATOM 2016 C CA . SER A 1 258 ? 5.048 -16.477 21.363 1.00 93.44 258 SER A CA 1
ATOM 2017 C C . SER A 1 258 ? 5.059 -15.883 19.946 1.00 93.44 258 SER A C 1
ATOM 2019 O O . SER A 1 258 ? 5.286 -16.598 18.959 1.00 93.44 258 SER A O 1
ATOM 2021 N N . LEU A 1 259 ? 4.850 -14.569 19.808 1.00 92.50 259 LEU A N 1
ATOM 2022 C CA . LEU A 1 259 ? 4.816 -13.936 18.485 1.00 92.50 259 LEU A CA 1
ATOM 2023 C C . LEU A 1 259 ? 6.158 -14.069 17.759 1.00 92.50 259 LEU A C 1
ATOM 2025 O O . LEU A 1 259 ? 6.189 -14.343 16.556 1.00 92.50 259 LEU A O 1
ATOM 2029 N N . VAL A 1 260 ? 7.269 -13.901 18.478 1.00 93.69 260 VAL A N 1
ATOM 2030 C CA . VAL A 1 260 ? 8.616 -14.083 17.922 1.00 93.69 260 VAL A CA 1
ATOM 2031 C C . VAL A 1 260 ? 8.802 -15.502 17.392 1.00 93.69 260 VAL A C 1
ATOM 2033 O O . VAL A 1 260 ? 9.260 -15.674 16.260 1.00 93.69 260 VAL A O 1
ATOM 2036 N N . GLN A 1 261 ? 8.398 -16.516 18.162 1.00 93.44 261 GLN A N 1
ATOM 2037 C CA . GLN A 1 261 ? 8.485 -17.916 17.739 1.00 93.44 261 GLN A CA 1
ATOM 2038 C C . GLN A 1 261 ? 7.605 -18.180 16.513 1.00 93.44 261 GLN A C 1
ATOM 2040 O O . GLN A 1 261 ? 8.054 -18.810 15.551 1.00 93.44 261 GLN A O 1
ATOM 2045 N N . ALA A 1 262 ? 6.380 -17.648 16.498 1.00 92.81 262 ALA A N 1
ATOM 2046 C CA . ALA A 1 262 ? 5.466 -17.765 15.368 1.00 92.81 262 ALA A CA 1
ATOM 2047 C C . ALA A 1 262 ? 6.053 -17.144 14.086 1.00 92.81 262 ALA A C 1
ATOM 2049 O O . ALA A 1 262 ? 5.985 -17.760 13.020 1.00 92.81 262 ALA A O 1
ATOM 2050 N N . MET A 1 263 ? 6.678 -15.966 14.196 1.00 90.94 263 MET A N 1
ATOM 2051 C CA . MET A 1 263 ? 7.362 -15.269 13.099 1.00 90.94 263 MET A CA 1
ATOM 2052 C C . MET A 1 263 ? 8.595 -16.032 12.589 1.00 90.94 263 MET A C 1
ATOM 2054 O O . MET A 1 263 ? 8.825 -16.083 11.379 1.00 90.94 263 MET A O 1
ATOM 2058 N N . GLN A 1 264 ? 9.370 -16.652 13.486 1.00 92.38 264 GLN A N 1
ATOM 2059 C CA . GLN A 1 264 ? 10.522 -17.487 13.126 1.00 92.38 264 GLN A CA 1
ATOM 2060 C C . GLN A 1 264 ? 10.094 -18.725 12.326 1.00 92.38 264 GLN A C 1
ATOM 2062 O O . GLN A 1 264 ? 10.644 -18.983 11.255 1.00 92.38 264 GLN A O 1
ATOM 2067 N N . HIS A 1 265 ? 9.066 -19.440 12.791 1.00 90.94 265 HIS A N 1
ATOM 2068 C CA . HIS A 1 265 ? 8.521 -20.613 12.098 1.00 90.94 265 HIS A CA 1
ATOM 2069 C C . HIS A 1 265 ? 7.893 -20.253 10.744 1.00 90.94 265 HIS A C 1
ATOM 2071 O O . HIS A 1 265 ? 8.001 -21.017 9.788 1.00 90.94 265 HIS A O 1
ATOM 2077 N N . ALA A 1 266 ? 7.282 -19.069 10.633 1.00 86.06 266 ALA A N 1
ATOM 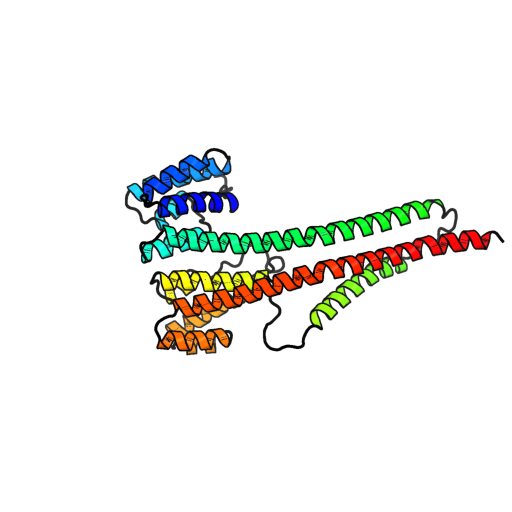2078 C CA . ALA A 1 266 ? 6.740 -18.549 9.378 1.00 86.06 266 ALA A CA 1
ATOM 2079 C C . ALA A 1 266 ? 7.818 -18.027 8.400 1.00 86.06 266 ALA A C 1
ATOM 2081 O O . ALA A 1 266 ? 7.471 -17.518 7.333 1.00 86.06 266 ALA A O 1
ATOM 2082 N N . GLN A 1 267 ? 9.110 -18.137 8.745 1.00 86.31 267 GLN A N 1
ATOM 2083 C CA . GLN A 1 267 ? 10.246 -17.635 7.960 1.00 86.31 267 GLN A CA 1
ATOM 2084 C C . GLN A 1 267 ? 10.132 -16.137 7.625 1.00 86.31 267 GLN A C 1
ATOM 2086 O O . GLN A 1 267 ? 10.469 -15.692 6.522 1.00 86.31 267 GLN A O 1
ATOM 2091 N N . ALA A 1 268 ? 9.648 -15.341 8.583 1.00 85.69 268 ALA A N 1
ATOM 2092 C CA . ALA A 1 268 ? 9.572 -13.897 8.430 1.00 85.69 268 ALA A CA 1
ATOM 2093 C C . ALA A 1 268 ? 10.979 -13.273 8.258 1.00 85.69 268 ALA A C 1
ATOM 2095 O O . ALA A 1 268 ? 11.987 -13.829 8.705 1.00 85.69 268 ALA A O 1
ATOM 2096 N N . PRO A 1 269 ? 11.086 -12.096 7.616 1.00 86.56 269 PRO A N 1
ATOM 2097 C CA . PRO A 1 269 ? 12.343 -11.360 7.514 1.00 86.56 269 PRO A CA 1
ATOM 2098 C C . PRO A 1 269 ? 13.013 -11.138 8.878 1.00 86.56 269 PRO A C 1
ATOM 2100 O O . PRO A 1 269 ? 12.362 -10.730 9.836 1.00 86.56 269 PRO A O 1
ATOM 2103 N N . GLN A 1 270 ? 14.337 -11.313 8.943 1.00 87.25 270 GLN A N 1
ATOM 2104 C CA . GLN A 1 270 ? 15.118 -11.195 10.187 1.00 87.25 270 GLN A CA 1
ATOM 2105 C C . GLN A 1 270 ? 14.923 -9.857 10.910 1.00 87.25 270 GLN A C 1
ATOM 2107 O O . GLN A 1 270 ? 14.847 -9.811 12.134 1.00 87.25 270 GLN A O 1
ATOM 2112 N N . PHE A 1 271 ? 14.794 -8.766 10.154 1.00 88.31 271 PHE A N 1
ATOM 2113 C CA . PHE A 1 271 ? 14.476 -7.455 10.713 1.00 88.31 271 PHE A CA 1
ATOM 2114 C C . PHE A 1 271 ? 13.141 -7.465 11.480 1.00 88.31 271 PHE A C 1
ATOM 2116 O O . PHE A 1 271 ? 13.096 -6.982 12.605 1.00 88.31 271 PHE A O 1
ATOM 2123 N N . LEU A 1 272 ? 12.083 -8.057 10.915 1.00 88.75 272 LEU A N 1
ATOM 2124 C CA . LEU A 1 272 ? 10.767 -8.130 11.557 1.00 88.75 272 LEU A CA 1
ATOM 2125 C C . LEU A 1 272 ? 10.804 -8.959 12.836 1.00 88.75 272 LEU A C 1
ATOM 2127 O O . LEU A 1 272 ? 10.250 -8.532 13.838 1.00 88.75 272 LEU A O 1
ATOM 2131 N N . ILE A 1 273 ? 11.508 -10.092 12.826 1.00 91.62 273 ILE A N 1
ATOM 2132 C CA . ILE A 1 273 ? 11.660 -10.945 14.013 1.00 91.62 273 ILE A CA 1
ATOM 2133 C C . ILE A 1 273 ? 12.296 -10.153 15.165 1.00 91.62 273 ILE A C 1
ATOM 2135 O O . ILE A 1 273 ? 11.783 -10.178 16.281 1.00 91.62 273 ILE A O 1
ATOM 2139 N N . ARG A 1 274 ? 13.368 -9.396 14.888 1.00 90.81 274 ARG A N 1
ATOM 2140 C CA . ARG A 1 274 ? 14.036 -8.552 15.896 1.00 90.81 274 ARG A CA 1
ATOM 2141 C C . ARG A 1 274 ? 13.120 -7.455 16.435 1.00 90.81 274 ARG A C 1
ATOM 2143 O O . ARG A 1 274 ? 13.119 -7.200 17.633 1.00 90.81 274 ARG A O 1
ATOM 2150 N N . GLN A 1 275 ? 12.337 -6.817 15.567 1.00 90.19 275 GLN A N 1
ATOM 2151 C CA . GLN A 1 275 ? 11.382 -5.794 16.000 1.00 90.19 275 GLN A CA 1
ATOM 2152 C C . GLN A 1 275 ? 10.244 -6.395 16.833 1.00 90.19 275 GLN A C 1
ATOM 2154 O O . GLN A 1 275 ? 9.878 -5.827 17.857 1.00 90.19 275 GLN A O 1
ATOM 2159 N N . CYS A 1 276 ? 9.740 -7.575 16.460 1.00 91.12 276 CYS A N 1
ATOM 2160 C CA . CYS A 1 276 ? 8.749 -8.300 17.251 1.00 91.12 276 CYS A CA 1
ATOM 2161 C C . CYS A 1 276 ? 9.297 -8.701 18.622 1.00 91.12 276 CYS A C 1
ATOM 2163 O O . CYS A 1 276 ? 8.555 -8.643 19.590 1.00 91.12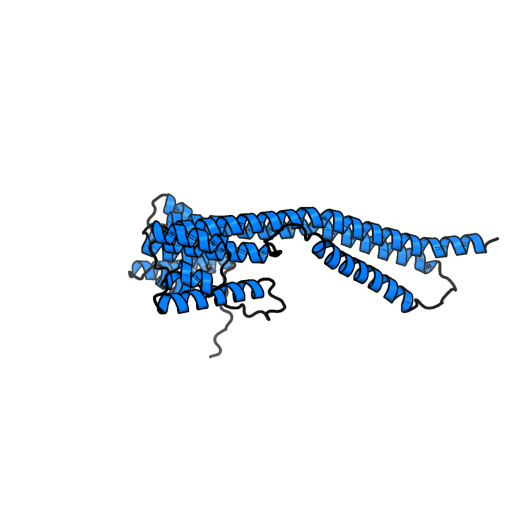 276 CYS A O 1
ATOM 2165 N N . GLN A 1 277 ? 10.582 -9.047 18.726 1.00 93.31 277 GLN A N 1
ATOM 2166 C CA . GLN A 1 277 ? 11.208 -9.379 20.007 1.00 93.31 277 GLN A CA 1
ATOM 2167 C C . GLN A 1 277 ? 11.223 -8.188 20.966 1.00 93.31 277 GLN A C 1
ATOM 2169 O O . GLN A 1 277 ? 10.842 -8.332 22.124 1.00 93.31 277 GLN A O 1
ATOM 2174 N N . LEU A 1 278 ? 11.590 -7.004 20.473 1.00 90.88 278 LEU A N 1
ATOM 2175 C CA . LEU A 1 278 ? 11.525 -5.771 21.261 1.00 90.88 278 LEU A CA 1
ATOM 2176 C C . LEU A 1 278 ? 10.076 -5.398 21.607 1.00 90.88 278 LEU A C 1
ATOM 2178 O O . LEU A 1 278 ? 9.792 -4.968 22.723 1.00 90.88 278 LEU A O 1
ATOM 2182 N N . ALA A 1 279 ? 9.143 -5.580 20.673 1.00 92.19 279 ALA A N 1
ATOM 2183 C CA . ALA A 1 279 ? 7.732 -5.274 20.886 1.00 92.19 279 ALA A CA 1
ATOM 2184 C C . ALA A 1 279 ? 7.037 -6.228 21.868 1.00 92.19 279 ALA A C 1
ATOM 2186 O O . ALA A 1 279 ? 6.190 -5.782 22.629 1.00 92.19 279 ALA A O 1
ATOM 2187 N N . GLU A 1 280 ? 7.389 -7.515 21.877 1.00 91.06 280 GLU A N 1
ATOM 2188 C CA . GLU A 1 280 ? 6.835 -8.509 22.808 1.00 91.06 280 GLU A CA 1
ATOM 2189 C C . GLU A 1 280 ? 7.305 -8.233 24.247 1.00 91.06 280 GLU A C 1
ATOM 2191 O O . GLU A 1 280 ? 6.547 -8.432 25.189 1.00 91.06 280 GLU A O 1
ATOM 2196 N N . GLN A 1 281 ? 8.509 -7.674 24.418 1.00 91.81 281 GLN A N 1
ATOM 2197 C CA . GLN A 1 281 ? 9.027 -7.229 25.719 1.00 91.81 281 GLN A CA 1
ATOM 2198 C C . GLN A 1 281 ? 8.437 -5.890 26.185 1.00 91.81 281 GLN A C 1
ATOM 2200 O O . GLN A 1 281 ? 8.183 -5.707 27.370 1.00 91.81 281 GLN A O 1
ATOM 2205 N N . THR A 1 282 ? 8.246 -4.939 25.267 1.00 92.06 282 THR A N 1
ATOM 2206 C CA . THR A 1 282 ? 7.789 -3.570 25.588 1.00 92.06 282 THR A CA 1
ATOM 2207 C C . THR A 1 282 ? 6.274 -3.386 25.497 1.00 92.06 282 THR A C 1
ATOM 2209 O O . THR A 1 282 ? 5.763 -2.334 25.866 1.00 92.06 282 THR A O 1
ATOM 2212 N N . GLY A 1 283 ? 5.551 -4.367 24.956 1.00 89.56 283 GLY A N 1
ATOM 2213 C CA . GLY A 1 283 ? 4.122 -4.277 24.663 1.00 89.56 283 GLY A CA 1
ATOM 2214 C C . GLY A 1 283 ? 3.769 -3.405 23.450 1.00 89.56 283 GLY A C 1
ATOM 2215 O O . GLY A 1 283 ? 2.593 -3.281 23.116 1.00 89.56 283 GLY A O 1
ATOM 2216 N N . ASN A 1 284 ? 4.743 -2.809 22.747 1.00 91.75 284 ASN A N 1
ATOM 2217 C CA . ASN A 1 284 ? 4.476 -1.857 21.662 1.00 91.75 284 ASN A CA 1
ATOM 2218 C C . ASN A 1 284 ? 4.556 -2.491 20.261 1.00 91.75 284 ASN A C 1
ATOM 2220 O O . ASN A 1 284 ? 5.425 -2.190 19.435 1.00 91.75 284 ASN A O 1
ATOM 2224 N N . LEU A 1 285 ? 3.605 -3.382 19.980 1.00 93.12 285 LEU A N 1
ATOM 2225 C CA . LEU A 1 285 ? 3.467 -4.054 18.682 1.00 93.12 285 LEU A CA 1
ATOM 2226 C C . LEU A 1 285 ? 3.132 -3.089 17.542 1.00 93.12 285 LEU A C 1
ATOM 2228 O O . LEU A 1 285 ? 3.657 -3.245 16.435 1.00 93.12 285 LEU A O 1
ATOM 2232 N N . ALA A 1 286 ? 2.312 -2.071 17.815 1.00 94.06 286 ALA A N 1
ATOM 2233 C CA . ALA A 1 286 ? 1.943 -1.051 16.838 1.00 94.06 286 ALA A CA 1
ATOM 2234 C C . ALA A 1 286 ? 3.184 -0.357 16.257 1.00 94.06 286 ALA A C 1
ATOM 2236 O O . ALA A 1 286 ? 3.339 -0.276 15.036 1.00 94.06 286 ALA A O 1
ATOM 2237 N N . HIS A 1 287 ? 4.123 0.058 17.116 1.00 93.62 287 HIS A N 1
ATOM 2238 C CA . HIS A 1 287 ? 5.355 0.710 16.678 1.00 93.62 287 HIS A CA 1
ATOM 2239 C C . HIS A 1 287 ? 6.251 -0.209 15.834 1.00 93.62 287 HIS A C 1
ATOM 2241 O O . HIS A 1 287 ? 6.792 0.230 14.818 1.00 93.62 287 HIS A O 1
ATOM 2247 N N . CYS A 1 288 ? 6.368 -1.493 16.190 1.00 93.69 288 CYS A N 1
ATOM 2248 C CA . CYS A 1 288 ? 7.127 -2.478 15.409 1.00 93.69 288 CYS A CA 1
ATOM 2249 C C . CYS A 1 288 ? 6.602 -2.600 13.968 1.00 93.69 288 CYS A C 1
ATOM 2251 O O . CYS A 1 288 ? 7.371 -2.494 13.004 1.00 93.69 288 CYS A O 1
ATOM 2253 N N . PHE A 1 289 ? 5.289 -2.777 13.796 1.00 93.81 289 PHE A N 1
ATOM 2254 C CA . PHE A 1 289 ? 4.683 -2.864 12.465 1.00 93.81 289 PHE A CA 1
ATOM 2255 C C . PHE A 1 289 ? 4.735 -1.528 11.713 1.00 93.81 289 PHE A C 1
ATOM 2257 O O . PHE A 1 289 ? 4.941 -1.517 10.494 1.00 93.81 289 PHE A O 1
ATOM 2264 N N . LEU A 1 290 ? 4.651 -0.398 12.423 1.00 94.62 290 LEU A N 1
ATOM 2265 C CA . LEU A 1 290 ? 4.833 0.920 11.822 1.00 94.62 290 LEU A CA 1
ATOM 2266 C C . LEU A 1 290 ? 6.258 1.080 11.280 1.00 94.62 290 LEU A C 1
ATOM 2268 O O . LEU A 1 290 ? 6.436 1.515 10.140 1.00 94.62 290 LEU A O 1
ATOM 2272 N N . LEU A 1 291 ? 7.276 0.683 12.044 1.00 93.69 291 LEU A N 1
ATOM 2273 C CA . LEU A 1 291 ? 8.668 0.725 11.601 1.00 93.69 291 LEU A CA 1
ATOM 2274 C C . LEU A 1 291 ? 8.896 -0.195 10.396 1.00 93.69 291 LEU A C 1
ATOM 2276 O O . LEU A 1 291 ? 9.534 0.211 9.423 1.00 93.69 291 LEU A O 1
ATOM 2280 N N . ALA A 1 292 ? 8.311 -1.395 10.404 1.00 92.06 292 ALA A N 1
ATOM 2281 C CA . ALA A 1 292 ? 8.348 -2.288 9.252 1.00 92.06 292 ALA A CA 1
ATOM 2282 C C . ALA A 1 292 ? 7.740 -1.647 8.006 1.00 92.06 292 ALA A C 1
ATOM 2284 O O . ALA A 1 292 ? 8.342 -1.696 6.931 1.00 92.06 292 ALA A O 1
ATOM 2285 N N . SER A 1 293 ? 6.593 -0.983 8.150 1.00 94.00 293 SER A N 1
ATOM 2286 C CA . SER A 1 293 ? 5.975 -0.259 7.044 1.00 94.00 293 SER A CA 1
ATOM 2287 C C . SER A 1 293 ? 6.911 0.796 6.448 1.00 94.00 293 SER A C 1
ATOM 2289 O O . SER A 1 293 ? 7.108 0.804 5.231 1.00 94.00 293 SER A O 1
ATOM 2291 N N . LYS A 1 294 ? 7.580 1.599 7.287 1.00 93.50 294 LYS A N 1
ATOM 2292 C CA . LYS A 1 294 ? 8.545 2.630 6.871 1.00 93.50 294 LYS A CA 1
ATOM 2293 C C . LYS A 1 294 ? 9.775 2.047 6.175 1.00 93.50 294 LYS A C 1
ATOM 2295 O O . LYS A 1 294 ? 10.201 2.579 5.152 1.00 93.50 294 LYS A O 1
ATOM 2300 N N . VAL A 1 295 ? 10.322 0.934 6.668 1.00 91.44 295 VAL A N 1
ATOM 2301 C CA . VAL A 1 295 ? 11.455 0.244 6.023 1.00 91.44 295 VAL A CA 1
ATOM 2302 C C . VAL A 1 295 ? 11.070 -0.254 4.628 1.00 91.44 295 VAL A C 1
ATOM 2304 O O . VAL A 1 295 ? 11.782 -0.001 3.655 1.00 91.44 295 VAL A O 1
ATOM 2307 N N . TYR A 1 296 ? 9.907 -0.894 4.487 1.00 89.69 296 TYR A N 1
ATOM 2308 C CA . TYR A 1 296 ? 9.425 -1.328 3.173 1.00 89.69 296 TYR A CA 1
ATOM 2309 C C . TYR A 1 296 ? 9.059 -0.157 2.253 1.00 89.69 296 TYR A C 1
ATOM 2311 O O . TYR A 1 296 ? 9.236 -0.272 1.040 1.00 89.69 296 TYR A O 1
ATOM 2319 N N . GLU A 1 297 ? 8.600 0.973 2.799 1.00 92.38 297 GLU A N 1
ATOM 2320 C CA . GLU A 1 297 ? 8.368 2.195 2.024 1.00 92.38 297 GLU A CA 1
ATOM 2321 C C . GLU A 1 297 ? 9.681 2.748 1.472 1.00 92.38 297 GLU A C 1
ATOM 2323 O O . GLU A 1 297 ? 9.771 3.049 0.282 1.00 92.38 297 GLU A O 1
ATOM 2328 N N . MET A 1 298 ? 10.717 2.827 2.310 1.00 90.75 298 MET A N 1
ATOM 2329 C CA . MET A 1 298 ? 12.056 3.235 1.893 1.00 90.75 298 MET A CA 1
ATOM 2330 C C . MET A 1 298 ? 12.557 2.334 0.762 1.00 90.75 298 MET A C 1
ATOM 2332 O O . MET A 1 298 ? 12.948 2.834 -0.289 1.00 90.75 298 MET A O 1
ATOM 2336 N N . HIS A 1 299 ? 12.458 1.010 0.919 1.00 88.88 299 HIS A N 1
ATOM 2337 C CA . HIS A 1 299 ? 12.824 0.065 -0.138 1.00 88.88 299 HIS A CA 1
ATOM 2338 C C . HIS A 1 299 ? 12.022 0.275 -1.426 1.00 88.88 299 HIS A C 1
ATOM 2340 O O . HIS A 1 299 ? 12.590 0.202 -2.518 1.00 88.88 299 HIS A O 1
ATOM 2346 N N . A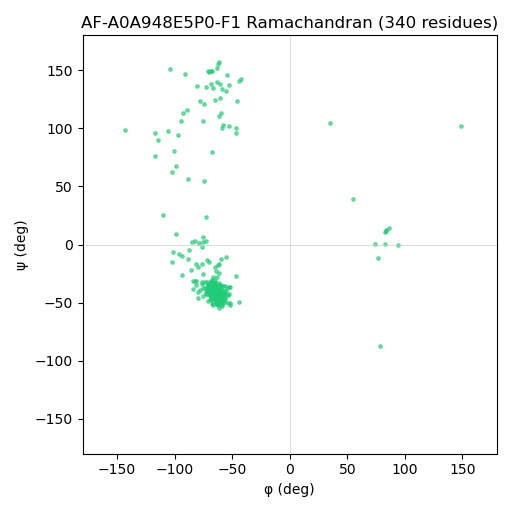LA A 1 300 ? 10.724 0.565 -1.319 1.00 88.25 300 ALA A N 1
ATOM 2347 C CA . ALA A 1 300 ? 9.875 0.842 -2.469 1.00 88.25 300 ALA A CA 1
ATOM 2348 C C . ALA A 1 300 ? 10.304 2.121 -3.202 1.00 88.25 300 ALA A C 1
ATOM 2350 O O . ALA A 1 300 ? 10.432 2.103 -4.428 1.00 88.25 300 ALA A O 1
ATOM 2351 N N . ARG A 1 301 ? 10.596 3.198 -2.462 1.00 90.62 301 ARG A N 1
ATOM 2352 C CA . ARG A 1 301 ? 11.095 4.468 -3.010 1.00 90.62 301 ARG A CA 1
ATOM 2353 C C . ARG A 1 301 ? 12.467 4.307 -3.656 1.00 90.62 301 ARG A C 1
ATOM 2355 O O . ARG A 1 301 ? 12.653 4.763 -4.779 1.00 90.62 301 ARG A O 1
ATOM 2362 N N . THR A 1 302 ? 13.399 3.600 -3.017 1.00 88.50 302 THR A N 1
ATOM 2363 C CA . THR A 1 302 ? 14.721 3.320 -3.597 1.00 88.50 302 THR A CA 1
ATOM 2364 C C . THR A 1 302 ? 14.602 2.486 -4.872 1.00 88.50 302 THR A C 1
ATOM 2366 O O . THR A 1 302 ? 15.256 2.786 -5.869 1.00 88.50 302 THR A O 1
ATOM 2369 N N . ALA A 1 303 ? 13.753 1.452 -4.882 1.00 83.94 303 ALA A N 1
ATOM 2370 C CA . ALA A 1 303 ? 13.504 0.650 -6.079 1.00 83.94 303 ALA A CA 1
ATOM 2371 C C . ALA A 1 303 ? 12.889 1.493 -7.206 1.00 83.94 303 ALA A C 1
ATOM 2373 O O . ALA A 1 303 ? 13.288 1.363 -8.362 1.00 83.94 303 ALA A O 1
ATOM 2374 N N . GLN A 1 304 ? 11.958 2.384 -6.866 1.00 85.88 304 GLN A N 1
ATOM 2375 C CA . GLN A 1 304 ? 11.353 3.328 -7.798 1.00 85.88 304 GLN A CA 1
ATOM 2376 C C . GLN A 1 304 ? 12.380 4.314 -8.375 1.00 85.88 304 GLN A C 1
ATOM 2378 O O . GLN A 1 304 ? 12.431 4.470 -9.591 1.00 85.88 304 GLN A O 1
ATOM 2383 N N . GLN A 1 305 ? 13.223 4.928 -7.544 1.00 86.88 305 GLN A N 1
ATOM 2384 C CA . GLN A 1 305 ? 14.280 5.844 -7.990 1.00 86.88 305 GLN A CA 1
ATOM 2385 C C . GLN A 1 305 ? 15.296 5.138 -8.889 1.00 86.88 305 GLN A C 1
ATOM 2387 O O . GLN A 1 305 ? 15.662 5.657 -9.937 1.00 86.88 305 GLN A O 1
ATOM 2392 N N . ARG A 1 306 ? 15.708 3.914 -8.536 1.00 83.62 306 ARG A N 1
ATOM 2393 C CA . ARG A 1 306 ? 16.584 3.101 -9.394 1.00 83.62 306 ARG A CA 1
ATOM 2394 C C . ARG A 1 306 ? 15.958 2.861 -10.763 1.00 83.62 306 ARG A C 1
ATOM 2396 O O . ARG A 1 306 ? 16.646 2.990 -11.768 1.00 83.62 306 ARG A O 1
ATOM 2403 N N . LEU A 1 307 ? 14.663 2.546 -10.803 1.00 80.19 307 LEU A N 1
ATOM 2404 C CA . LEU A 1 307 ? 13.932 2.372 -12.054 1.00 80.19 307 LEU A CA 1
ATOM 2405 C C . LEU A 1 307 ? 13.955 3.676 -12.874 1.00 80.19 307 LEU A C 1
ATOM 2407 O O . LEU A 1 307 ? 14.346 3.665 -14.035 1.00 80.19 307 LEU A O 1
ATOM 2411 N N . GLN A 1 308 ? 13.623 4.806 -12.246 1.00 83.50 308 GLN A N 1
ATOM 2412 C CA . GLN A 1 308 ? 13.607 6.126 -12.887 1.00 83.50 308 GLN A CA 1
ATOM 2413 C C . GLN A 1 308 ? 14.980 6.562 -13.413 1.00 83.50 308 GLN A C 1
ATOM 2415 O O . GLN A 1 308 ? 15.041 7.206 -14.453 1.00 83.50 308 GLN A O 1
ATOM 2420 N N . ASN A 1 309 ? 16.068 6.171 -12.750 1.00 83.81 309 ASN A N 1
ATOM 2421 C CA . ASN A 1 309 ? 17.424 6.514 -13.175 1.00 83.81 309 ASN A CA 1
ATOM 2422 C C . ASN A 1 309 ? 17.950 5.591 -14.285 1.00 83.81 309 ASN A C 1
ATOM 2424 O O . ASN A 1 309 ? 18.734 6.028 -15.121 1.00 83.81 309 ASN A O 1
ATOM 2428 N N . ILE A 1 310 ? 17.537 4.319 -14.306 1.00 80.69 310 ILE A N 1
ATOM 2429 C CA . ILE A 1 310 ? 18.020 3.328 -15.284 1.00 80.69 310 ILE A CA 1
ATOM 2430 C C . ILE A 1 310 ? 17.238 3.398 -16.604 1.00 80.69 310 ILE A C 1
ATOM 2432 O O . ILE A 1 310 ? 17.807 3.133 -17.661 1.00 80.69 310 ILE A O 1
ATOM 2436 N N . LEU A 1 311 ? 15.949 3.755 -16.578 1.00 78.56 311 LEU A N 1
ATOM 2437 C CA . LEU A 1 311 ? 15.121 3.742 -17.789 1.00 78.56 311 LEU A CA 1
ATOM 2438 C C . LEU A 1 311 ? 15.570 4.717 -18.889 1.00 78.56 311 LEU A C 1
ATOM 2440 O O . LEU A 1 311 ? 15.660 4.276 -20.035 1.00 78.56 311 LEU A O 1
ATOM 2444 N N . PRO A 1 312 ? 15.843 6.004 -18.599 1.00 82.81 312 PRO A N 1
ATOM 2445 C CA . PRO A 1 312 ? 16.259 6.961 -19.622 1.00 82.81 312 PRO A CA 1
ATOM 2446 C C . PRO A 1 312 ? 17.542 6.572 -20.379 1.00 82.81 312 PRO A C 1
ATOM 2448 O O . PRO A 1 312 ? 17.481 6.508 -21.608 1.00 82.81 312 PRO A O 1
ATOM 2451 N N . PRO A 1 313 ? 18.683 6.253 -19.725 1.00 85.31 313 PRO A N 1
ATOM 2452 C CA . PRO A 1 313 ? 19.907 5.904 -20.451 1.00 85.31 313 PRO A CA 1
ATOM 2453 C C . PRO A 1 313 ? 19.751 4.612 -21.257 1.00 85.31 313 PRO A C 1
ATOM 2455 O O . PRO A 1 313 ? 20.316 4.480 -22.341 1.00 85.31 313 PRO A O 1
ATOM 2458 N N . LEU A 1 314 ? 18.939 3.672 -20.772 1.00 81.31 314 LEU A N 1
ATOM 2459 C CA . LEU A 1 314 ? 18.626 2.460 -21.512 1.00 81.31 314 LEU A CA 1
ATOM 2460 C C . LEU A 1 314 ? 17.836 2.754 -22.787 1.00 81.31 314 LEU A C 1
ATOM 2462 O O . LEU A 1 314 ? 18.166 2.225 -23.845 1.00 81.31 314 LEU A O 1
ATOM 2466 N N . ALA A 1 315 ? 16.802 3.587 -22.695 1.00 79.62 315 ALA A N 1
ATOM 2467 C CA . ALA A 1 315 ? 15.994 3.948 -23.853 1.00 79.62 315 ALA A CA 1
ATOM 2468 C C . ALA A 1 315 ? 16.836 4.663 -24.915 1.00 79.62 315 ALA A C 1
ATOM 2470 O O . ALA A 1 315 ? 16.731 4.342 -26.097 1.00 79.62 315 ALA A O 1
ATOM 2471 N N . LEU A 1 316 ? 17.735 5.550 -24.478 1.00 86.12 316 LEU A N 1
ATOM 2472 C CA . LEU A 1 316 ? 18.700 6.212 -25.351 1.00 86.12 316 LEU A CA 1
ATOM 2473 C C . LEU A 1 316 ? 19.640 5.208 -26.025 1.00 86.12 316 LEU A C 1
ATOM 2475 O O . LEU A 1 316 ? 19.808 5.255 -27.241 1.00 86.12 316 LEU A O 1
ATOM 2479 N N . SER A 1 317 ? 20.187 4.250 -25.274 1.00 85.75 317 SER A N 1
ATOM 2480 C CA . SER A 1 317 ? 21.047 3.201 -25.831 1.00 85.75 317 SER A CA 1
ATOM 2481 C C . SER A 1 317 ? 20.325 2.354 -26.887 1.00 85.75 317 SER A C 1
ATOM 2483 O O . SER A 1 317 ? 20.887 2.114 -27.955 1.00 85.75 317 SER A O 1
ATOM 2485 N N . ILE A 1 318 ? 19.067 1.968 -26.640 1.00 79.25 318 ILE A N 1
ATOM 2486 C CA . ILE A 1 318 ? 18.246 1.239 -27.621 1.00 79.25 318 ILE A CA 1
ATOM 2487 C C . ILE A 1 318 ? 17.986 2.103 -28.860 1.00 79.25 318 ILE A C 1
ATOM 2489 O O . ILE A 1 318 ? 18.120 1.611 -29.978 1.00 79.25 318 ILE A O 1
ATOM 2493 N N . SER A 1 319 ? 17.656 3.388 -28.687 1.00 83.00 319 SER A N 1
ATOM 2494 C CA . SER A 1 319 ? 17.422 4.288 -29.824 1.00 83.00 319 SER A CA 1
ATOM 2495 C C . SER A 1 319 ? 18.676 4.517 -30.672 1.00 83.00 319 SER A C 1
ATOM 2497 O O . SER A 1 319 ? 18.588 4.504 -31.896 1.00 83.00 319 SER A O 1
ATOM 2499 N N . ALA A 1 320 ? 19.848 4.652 -30.044 1.00 87.25 320 ALA A N 1
ATOM 2500 C CA . ALA A 1 320 ? 21.116 4.826 -30.743 1.00 87.25 320 ALA A CA 1
ATOM 2501 C C . ALA A 1 320 ? 21.479 3.576 -31.554 1.00 87.25 320 ALA A C 1
ATOM 2503 O O . ALA A 1 320 ? 21.883 3.684 -32.710 1.00 87.25 320 ALA A O 1
ATOM 2504 N N . LEU A 1 321 ? 21.270 2.387 -30.977 1.00 83.56 321 LEU A N 1
ATOM 2505 C CA . LEU A 1 321 ? 21.471 1.122 -31.679 1.00 83.56 321 LEU A CA 1
ATOM 2506 C C . LEU A 1 321 ? 20.517 0.977 -32.871 1.00 83.56 321 LEU A C 1
ATOM 2508 O O . LEU A 1 321 ? 20.950 0.605 -33.958 1.00 83.56 321 LEU A O 1
ATOM 2512 N N . ALA A 1 322 ? 19.232 1.287 -32.678 1.00 77.12 322 ALA A N 1
ATOM 2513 C CA . ALA A 1 322 ? 18.238 1.224 -33.745 1.00 77.12 322 ALA A CA 1
ATOM 2514 C C . ALA A 1 322 ? 18.601 2.156 -34.910 1.00 77.12 322 ALA A C 1
ATOM 2516 O O . ALA A 1 322 ? 18.504 1.754 -36.068 1.00 77.12 322 ALA A O 1
ATOM 2517 N N . LEU A 1 323 ? 19.082 3.367 -34.611 1.00 83.62 323 LEU A N 1
ATOM 2518 C CA . LEU A 1 323 ? 19.525 4.324 -35.621 1.00 83.62 323 LEU A CA 1
ATOM 2519 C C . LEU A 1 323 ? 20.787 3.853 -36.356 1.00 83.62 323 LEU A C 1
ATOM 2521 O O . LEU A 1 323 ? 20.838 3.933 -37.580 1.00 83.62 323 LEU A O 1
ATOM 2525 N N . ALA A 1 324 ? 21.781 3.323 -35.637 1.00 83.88 324 ALA A N 1
ATOM 2526 C CA . ALA A 1 324 ? 22.991 2.770 -36.248 1.00 83.88 324 ALA A CA 1
ATOM 2527 C C . ALA A 1 324 ? 22.664 1.600 -37.192 1.00 83.88 324 ALA A C 1
ATOM 2529 O O . ALA A 1 324 ? 23.209 1.506 -38.291 1.00 83.88 324 ALA A O 1
ATOM 2530 N N . MET A 1 325 ? 21.720 0.743 -36.793 1.00 74.88 325 MET A N 1
ATOM 2531 C CA . MET A 1 325 ? 21.232 -0.344 -37.637 1.00 74.88 325 MET A CA 1
ATOM 2532 C C . MET A 1 325 ? 20.471 0.180 -38.865 1.00 74.88 325 MET A C 1
ATOM 2534 O O . MET A 1 325 ? 20.678 -0.326 -39.965 1.00 74.88 325 MET A O 1
ATOM 2538 N N . ALA A 1 326 ? 19.642 1.219 -38.701 1.00 76.44 326 ALA A N 1
ATOM 2539 C CA . ALA A 1 326 ? 18.957 1.896 -39.807 1.00 76.44 326 ALA A CA 1
ATOM 2540 C C . ALA A 1 326 ? 19.952 2.431 -40.844 1.00 76.44 326 ALA A C 1
ATOM 2542 O O . ALA A 1 326 ? 19.789 2.219 -42.041 1.00 76.44 326 ALA A O 1
ATOM 2543 N N . TYR A 1 327 ? 20.989 3.115 -40.357 1.00 81.31 327 TYR A N 1
ATOM 2544 C CA . TYR A 1 327 ? 22.030 3.739 -41.164 1.00 81.31 327 TYR A CA 1
ATOM 2545 C C . TYR A 1 327 ? 22.789 2.712 -42.006 1.00 81.31 327 TYR A C 1
ATOM 2547 O O . TYR A 1 327 ? 22.978 2.913 -43.204 1.00 81.31 327 TYR A O 1
ATOM 2555 N N . GLN A 1 328 ? 23.173 1.583 -41.402 1.00 73.38 328 GLN A N 1
ATOM 2556 C CA . GLN A 1 328 ? 23.855 0.512 -42.127 1.00 73.38 328 GLN A CA 1
ATOM 2557 C C . GLN A 1 328 ? 22.979 -0.051 -43.254 1.00 73.38 328 GLN A C 1
ATOM 2559 O O . GLN A 1 328 ? 23.472 -0.300 -44.353 1.00 73.38 328 GLN A O 1
ATOM 2564 N N . PHE A 1 329 ? 21.680 -0.218 -42.991 1.00 70.38 329 PHE A N 1
ATOM 2565 C CA . PHE A 1 329 ? 20.725 -0.740 -43.964 1.00 70.38 329 PHE A CA 1
ATOM 2566 C C . PHE A 1 329 ? 20.503 0.210 -45.147 1.00 70.38 329 PHE A C 1
ATOM 2568 O O . PHE A 1 329 ? 20.328 -0.245 -46.273 1.00 70.38 329 PHE A O 1
ATOM 2575 N N . THR A 1 330 ? 20.513 1.527 -44.926 1.00 74.19 330 THR A N 1
ATOM 2576 C CA . THR A 1 330 ? 20.269 2.492 -46.006 1.00 74.19 330 THR A CA 1
ATOM 2577 C C . THR A 1 330 ? 21.510 2.820 -46.823 1.00 74.19 330 THR A C 1
ATOM 2579 O O . THR A 1 330 ? 21.405 2.970 -48.039 1.00 74.19 330 THR A O 1
ATOM 2582 N N . LEU A 1 331 ? 22.685 2.928 -46.202 1.00 70.81 331 LEU A N 1
ATOM 2583 C CA . LEU A 1 331 ? 23.889 3.352 -46.920 1.00 70.81 331 LEU A CA 1
ATOM 2584 C C . LEU A 1 331 ? 24.587 2.245 -47.689 1.00 70.81 331 LEU A C 1
ATOM 2586 O O . LEU A 1 331 ? 25.158 2.537 -48.736 1.00 70.81 331 LEU A O 1
ATOM 2590 N N . ALA A 1 332 ? 24.526 0.997 -47.220 1.00 68.44 332 ALA A N 1
ATOM 2591 C CA . ALA A 1 332 ? 25.088 -0.133 -47.956 1.00 68.44 332 ALA A CA 1
ATOM 2592 C C . ALA A 1 332 ? 24.568 -0.217 -49.412 1.00 68.44 332 ALA A C 1
ATOM 2594 O O . ALA A 1 332 ? 25.400 -0.244 -50.323 1.00 68.44 332 ALA A O 1
ATOM 2595 N N . PRO A 1 333 ? 23.243 -0.169 -49.684 1.00 66.81 333 PRO A N 1
ATOM 2596 C CA . PRO A 1 333 ? 22.741 -0.182 -51.056 1.00 66.81 333 PRO A CA 1
ATOM 2597 C C . PRO A 1 333 ? 23.066 1.111 -51.819 1.00 66.81 333 PRO A C 1
ATOM 2599 O O . PRO A 1 333 ? 23.457 1.046 -52.983 1.00 66.81 333 PRO A O 1
ATOM 2602 N N . LEU A 1 334 ? 22.980 2.284 -51.175 1.00 69.19 334 LEU A N 1
ATOM 2603 C CA . LEU A 1 334 ? 23.330 3.569 -51.804 1.00 69.19 334 LEU A CA 1
A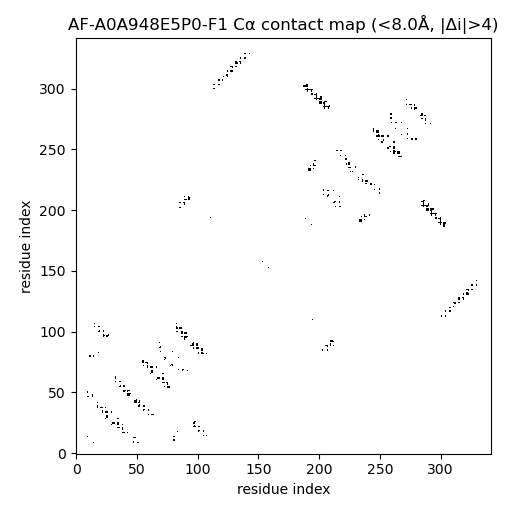TOM 2604 C C . LEU A 1 334 ? 24.780 3.594 -52.300 1.00 69.19 334 LEU A C 1
ATOM 2606 O O . LEU A 1 334 ? 25.036 4.012 -53.427 1.00 69.19 334 LEU A O 1
ATOM 2610 N N . TYR A 1 335 ? 25.718 3.122 -51.479 1.00 68.62 335 TYR A N 1
ATOM 2611 C CA . TYR A 1 335 ? 27.128 3.064 -51.848 1.00 68.62 335 TYR A CA 1
ATOM 2612 C C . TYR A 1 335 ? 27.356 2.092 -53.008 1.00 68.62 335 TYR A C 1
ATOM 2614 O O . TYR A 1 335 ? 28.033 2.452 -53.966 1.00 68.62 335 TYR A O 1
ATOM 2622 N N . SER A 1 336 ? 26.722 0.912 -52.976 1.00 66.56 336 SER A N 1
ATOM 2623 C CA . SER A 1 336 ? 26.819 -0.064 -54.071 1.00 66.56 336 SER A CA 1
ATOM 2624 C C . SER A 1 336 ? 26.279 0.461 -55.407 1.00 66.56 336 SER A C 1
ATOM 2626 O O . SER A 1 336 ? 26.853 0.172 -56.453 1.00 66.56 336 SER A O 1
ATOM 2628 N N . ASN A 1 337 ? 25.228 1.288 -55.383 1.00 67.00 337 ASN A N 1
ATOM 2629 C CA . ASN A 1 337 ? 24.683 1.909 -56.591 1.00 67.00 337 ASN A CA 1
ATOM 2630 C C . ASN A 1 337 ? 25.616 2.992 -57.161 1.00 67.00 337 ASN A C 1
ATOM 2632 O O . ASN A 1 337 ? 25.695 3.147 -58.375 1.00 67.00 337 ASN A O 1
ATOM 2636 N N . LEU A 1 338 ? 26.327 3.736 -56.305 1.00 70.12 338 LEU A N 1
ATOM 2637 C CA . LEU A 1 338 ? 27.278 4.767 -56.738 1.00 70.12 338 LEU A CA 1
ATOM 2638 C C . LEU A 1 338 ? 28.584 4.171 -57.276 1.00 70.12 338 LEU A C 1
ATOM 2640 O O . LEU A 1 338 ? 29.133 4.697 -58.238 1.00 70.12 338 LEU A O 1
ATOM 2644 N N . THR A 1 339 ? 29.081 3.081 -56.687 1.00 64.81 339 THR A N 1
ATOM 2645 C CA . THR A 1 339 ? 30.288 2.395 -57.178 1.00 64.81 339 THR A CA 1
ATOM 2646 C C . THR A 1 339 ? 30.016 1.479 -58.371 1.00 64.81 339 THR A C 1
ATOM 2648 O O . THR A 1 339 ? 30.942 1.173 -59.109 1.00 64.81 339 THR A O 1
ATOM 2651 N N . GLY A 1 340 ? 28.766 1.068 -58.605 1.00 58.59 340 GLY A N 1
ATOM 2652 C CA . GLY A 1 340 ? 28.356 0.339 -59.812 1.00 58.59 340 GLY A CA 1
ATOM 2653 C C . GLY A 1 340 ? 28.223 1.198 -61.080 1.00 58.59 340 GLY A C 1
ATOM 2654 O O . GLY A 1 340 ? 27.902 0.660 -62.135 1.00 58.59 340 GLY A O 1
ATOM 2655 N N . LEU A 1 341 ? 28.443 2.514 -60.984 1.00 51.31 341 LEU A N 1
ATOM 2656 C CA . LEU A 1 341 ? 28.403 3.475 -62.097 1.00 51.31 341 LEU A CA 1
ATOM 2657 C C . LEU A 1 341 ? 29.798 3.824 -62.667 1.00 51.31 341 LEU A C 1
ATOM 2659 O O . LEU A 1 341 ? 29.891 4.745 -63.479 1.00 51.31 341 LEU A O 1
ATOM 2663 N N . SER A 1 342 ? 30.865 3.118 -62.262 1.00 43.91 342 SER A N 1
ATOM 2664 C CA . SER A 1 342 ? 32.207 3.214 -62.870 1.00 43.91 342 SER A CA 1
ATOM 2665 C C . SER A 1 342 ? 32.520 2.035 -63.778 1.00 43.91 342 SER A C 1
ATOM 2667 O O . SER A 1 342 ? 32.408 0.896 -63.263 1.00 43.91 342 SER A O 1
#

Secondary structure (DSSP, 8-state):
--------PPPHHHHHHHHHHHHHHHHTT--HHHHHHHHHHGGGGSHHHHHHHHHHHHHHHHHHTT--HHHHHHHHHSS--HHHHHHHHHHHHHS-HHHHHHHHHHHHHHHHHHHHHHHHHTHHHHHHHHHHHHHHHHHHHHHGGG-SS------HHHHHHHHHHHHHHHHHHHHHHHH---SSS-----HHHHHHHHHHHHHHHHHHHTT--HHHHHHHT-----SS-TTT-TTHHHHHHHHHHHHHHHHHHHTT--HHHHHHHTT--HHHHHHHHHHHHHS-HHHHHHHHHHHHHHHHHHHHHHHHHHHHHHHHHHHHHHHHHHHHHHHHHHHHHHHTT-

pLDDT: mean 79.46, std 16.27, range [30.56, 95.75]